Protein AF-A0A6V8NVE1-F1 (afdb_monomer_lite)

Radius of gyration: 23.25 Å; chains: 1; bounding box: 68×42×74 Å

Foldseek 3Di:
DDPVVVVLVVLVVVLVVVVCPAQLNVQLVCCCVPVVDDSVRSNVVSVVVSVVQCPDPPDAGPQKDWDWFQAALPLLDPPSVPDTDIFIARQDDSVLSVCCSPPNDLRSLLVSLVRRLVRQVVVRGAHALVRSCVSSVHDSVRSVVSQVVCVVVLAHGSHRNDPDPRPDHPVPPPPPPDDDDDDDDDDPDDDPDDDDDDDDDD

InterPro domains:
  IPR012872 Protein of unknown function DUF1670 [PF07900] (86-161)

Secondary structure (DSSP, 8-state):
--HHHHHHHHHHHHHHHHHHTSHHHHHHHHHHHHH---HHHHHHHHHHHHHHHHHSTT---TT-EEEEEEESTTTTSTTGGG-EEEEEE-S--HHHHHHHHHH-HHHHHHHHHHHHHHHHHHTTEE--HHHHHHHHT--HHHHHHHHHHHHTTT----BTTB----SS-TT---------PPPP-PPPPP----PPPP----

pLDDT: mean 75.28, std 22.07, range [28.23, 96.12]

Organism: NCBI:txid2754717

Sequence (202 aa):
MTREKEHRQRLKYQVASARKKTLENQLAVQLTTELGMSETEAKLPGHRMSQWVLSRPGVRGPNQVLMEAAAGRASFIRNWRRVTKKVRLTPFDTEDLDLELSFGLATMQRGRLLRMIEETYQQDALLSSKQLSLICNITPPSLRSRLQKLREQGISRPGPGTFEEGPSPWWYAPLHLGHGPLPGGQFPPGDQTHRCPVLGAP

Structure (mmCIF, N/CA/C/O backbone):
data_AF-A0A6V8NVE1-F1
#
_entry.id   AF-A0A6V8NVE1-F1
#
loop_
_atom_site.group_PDB
_atom_site.id
_atom_site.type_symbol
_atom_site.label_atom_id
_atom_site.label_alt_id
_atom_site.label_comp_id
_atom_site.label_asym_id
_atom_site.label_entity_id
_atom_site.label_seq_id
_atom_site.pdbx_PDB_ins_code
_atom_site.Cartn_x
_atom_site.Cartn_y
_atom_site.Cartn_z
_atom_site.occupancy
_atom_site.B_iso_or_equiv
_atom_site.auth_seq_id
_atom_site.auth_comp_id
_atom_site.auth_asym_id
_atom_site.auth_atom_id
_atom_site.pdbx_PDB_model_num
ATOM 1 N N . MET A 1 1 ? 7.614 -11.132 30.640 1.00 60.03 1 MET A N 1
ATOM 2 C CA . MET A 1 1 ? 6.897 -11.570 29.421 1.00 60.03 1 MET A CA 1
ATOM 3 C C . MET A 1 1 ? 7.929 -12.001 28.386 1.00 60.03 1 MET A C 1
ATOM 5 O O . MET A 1 1 ? 9.077 -11.598 28.495 1.00 60.03 1 MET A O 1
ATOM 9 N N . THR A 1 2 ? 7.581 -12.856 27.423 1.00 77.00 2 THR A N 1
ATOM 10 C CA . THR A 1 2 ? 8.504 -13.255 26.343 1.00 77.00 2 THR A CA 1
ATOM 11 C C . THR A 1 2 ? 8.560 -12.162 25.267 1.00 77.00 2 THR A C 1
ATOM 13 O O . THR A 1 2 ? 7.511 -11.629 24.906 1.00 77.00 2 THR A O 1
ATOM 16 N N . ARG A 1 3 ? 9.746 -11.866 24.707 1.00 77.69 3 ARG A N 1
ATOM 17 C CA . ARG A 1 3 ? 9.966 -10.814 23.679 1.00 77.69 3 ARG A CA 1
ATOM 18 C C . ARG A 1 3 ? 8.990 -10.884 22.495 1.00 77.69 3 ARG A C 1
ATOM 20 O O . ARG A 1 3 ? 8.559 -9.864 21.970 1.00 77.69 3 ARG A O 1
ATOM 27 N N . GLU A 1 4 ? 8.603 -12.091 22.093 1.00 79.25 4 GLU A N 1
ATOM 28 C CA . GLU A 1 4 ? 7.642 -12.317 21.008 1.00 79.25 4 GLU A CA 1
ATOM 29 C C . GLU A 1 4 ? 6.225 -11.823 21.355 1.00 79.25 4 GLU A C 1
ATOM 31 O O . GLU A 1 4 ? 5.539 -11.238 20.514 1.00 79.25 4 GLU A O 1
ATOM 36 N N . LYS A 1 5 ? 5.794 -11.999 22.612 1.00 81.25 5 LYS A N 1
ATOM 37 C CA . LYS A 1 5 ? 4.487 -11.523 23.091 1.00 81.25 5 LYS A CA 1
ATOM 38 C C . LYS A 1 5 ? 4.448 -9.996 23.138 1.00 81.25 5 LYS A C 1
ATOM 40 O O . LYS A 1 5 ? 3.470 -9.405 22.686 1.00 81.25 5 LYS A O 1
ATOM 45 N N . GLU A 1 6 ? 5.528 -9.370 23.606 1.00 85.62 6 GLU A N 1
ATOM 46 C CA . GLU A 1 6 ? 5.682 -7.908 23.632 1.00 85.62 6 GLU A CA 1
ATOM 47 C C . GLU A 1 6 ? 5.660 -7.315 22.217 1.00 85.62 6 GLU A C 1
ATOM 49 O O . GLU A 1 6 ? 4.956 -6.336 21.961 1.00 85.62 6 GLU A O 1
ATOM 54 N N . HIS A 1 7 ? 6.361 -7.946 21.268 1.00 82.94 7 HIS A N 1
ATOM 55 C CA . HIS A 1 7 ? 6.352 -7.529 19.867 1.00 82.94 7 HIS A CA 1
ATOM 56 C C . HIS A 1 7 ? 4.949 -7.612 19.247 1.00 82.94 7 HIS A C 1
ATOM 58 O O . HIS A 1 7 ? 4.479 -6.631 18.668 1.00 82.94 7 HIS A O 1
ATOM 64 N N . ARG A 1 8 ? 4.233 -8.731 19.430 1.00 83.06 8 ARG A N 1
ATOM 65 C CA . ARG A 1 8 ? 2.850 -8.873 18.935 1.00 83.06 8 ARG A CA 1
ATOM 66 C C . ARG A 1 8 ? 1.898 -7.862 19.566 1.00 83.06 8 ARG A C 1
ATOM 68 O O . ARG A 1 8 ? 1.043 -7.316 18.873 1.00 83.06 8 ARG A O 1
ATOM 75 N N . GLN A 1 9 ? 2.027 -7.600 20.865 1.00 87.81 9 GLN A N 1
ATOM 76 C CA . GLN A 1 9 ? 1.188 -6.619 21.553 1.00 87.81 9 GLN A CA 1
ATOM 77 C C . GLN A 1 9 ? 1.445 -5.200 21.036 1.00 87.81 9 GLN A C 1
ATOM 79 O O . GLN A 1 9 ? 0.495 -4.464 20.759 1.00 87.81 9 GLN A O 1
ATOM 84 N N . ARG A 1 10 ? 2.715 -4.841 20.827 1.00 87.62 10 ARG A N 1
ATOM 85 C CA . ARG A 1 10 ? 3.097 -3.571 20.203 1.00 87.62 10 ARG A CA 1
ATOM 86 C C . ARG A 1 10 ? 2.528 -3.445 18.791 1.00 87.62 10 ARG A C 1
ATOM 88 O O . ARG A 1 10 ? 1.977 -2.396 18.468 1.00 87.62 10 ARG A O 1
ATOM 95 N N . LEU A 1 11 ? 2.625 -4.496 17.977 1.00 84.94 11 LEU A N 1
ATOM 96 C CA . LEU A 1 11 ? 2.108 -4.486 16.609 1.00 84.94 11 LEU A CA 1
ATOM 97 C C . LEU A 1 11 ? 0.584 -4.301 16.587 1.00 84.94 11 LEU A C 1
ATOM 99 O O . LEU A 1 11 ? 0.088 -3.441 15.868 1.00 84.94 11 LEU A O 1
ATOM 103 N N . LYS A 1 12 ? -0.162 -5.004 17.452 1.00 87.75 12 LYS A N 1
ATOM 104 C CA . LYS A 1 12 ? -1.618 -4.807 17.607 1.00 87.75 12 LYS A CA 1
ATOM 105 C C . LYS A 1 12 ? -1.976 -3.363 17.956 1.00 87.75 12 LYS A C 1
ATOM 107 O O . LYS A 1 12 ? -2.906 -2.798 17.383 1.00 87.75 12 LYS A O 1
ATOM 112 N N . TYR A 1 13 ? -1.230 -2.758 18.877 1.00 88.31 13 TYR A N 1
ATOM 113 C CA . TYR A 1 13 ? -1.431 -1.356 19.236 1.00 88.31 13 TYR A CA 1
ATOM 114 C C . TYR A 1 13 ? -1.150 -0.417 18.052 1.00 88.31 13 TYR A C 1
ATOM 116 O O . TYR A 1 13 ? -1.921 0.508 17.793 1.00 88.31 13 TYR A O 1
ATOM 124 N N . GLN A 1 14 ? -0.077 -0.674 17.300 1.00 85.12 14 GLN A N 1
ATOM 125 C CA . GLN A 1 14 ? 0.271 0.099 16.106 1.00 85.12 14 GLN A CA 1
ATOM 126 C C . GLN A 1 14 ? -0.806 -0.007 15.022 1.00 85.12 14 GLN A C 1
ATOM 128 O O . GLN A 1 14 ? -1.206 1.026 14.489 1.00 85.12 14 GLN A O 1
ATOM 133 N N . VAL A 1 15 ? -1.332 -1.209 14.760 1.00 85.50 15 VAL A N 1
ATOM 134 C CA . VAL A 1 15 ? -2.451 -1.441 13.829 1.00 85.50 15 VAL A CA 1
ATOM 135 C C . VAL A 1 15 ? -3.669 -0.616 14.243 1.00 85.50 15 VAL A C 1
ATOM 137 O O . VAL A 1 15 ? -4.198 0.159 13.446 1.00 85.50 15 VAL A O 1
ATOM 140 N N . ALA A 1 16 ? -4.085 -0.719 15.509 1.00 86.31 16 ALA A N 1
ATOM 141 C CA . ALA A 1 16 ? -5.244 0.012 16.018 1.00 86.31 16 ALA A CA 1
ATOM 142 C C . ALA A 1 16 ? -5.061 1.537 15.914 1.00 86.31 16 ALA A C 1
ATOM 144 O O . ALA A 1 16 ? -5.988 2.255 15.543 1.00 86.31 16 ALA A O 1
ATOM 145 N N . SER A 1 17 ? -3.859 2.037 16.206 1.00 86.88 17 SER A N 1
ATOM 146 C CA . SER A 1 17 ? -3.531 3.462 16.096 1.00 86.88 17 SER A CA 1
ATOM 147 C C . SER A 1 17 ? -3.509 3.947 14.642 1.00 86.88 17 SER A C 1
ATOM 149 O O . SER A 1 17 ? -4.031 5.022 14.346 1.00 86.88 17 SER A O 1
ATOM 151 N N . ALA A 1 18 ? -2.955 3.151 13.723 1.00 85.69 18 ALA A N 1
ATOM 152 C CA . ALA A 1 18 ? -2.913 3.476 12.299 1.00 85.69 18 ALA A CA 1
ATOM 153 C C . ALA A 1 18 ? -4.323 3.535 11.695 1.00 85.69 18 ALA A C 1
ATOM 155 O O . ALA A 1 18 ? -4.654 4.502 11.011 1.00 85.69 18 ALA A O 1
ATOM 156 N N . ARG A 1 19 ? -5.185 2.564 12.024 1.00 84.44 19 ARG A N 1
ATOM 157 C CA . ARG A 1 19 ? -6.580 2.519 11.552 1.00 84.44 19 ARG A CA 1
ATOM 158 C C . ARG A 1 19 ? -7.378 3.759 11.947 1.00 84.44 19 ARG A C 1
ATOM 160 O O . ARG A 1 19 ? -8.118 4.292 11.124 1.00 84.44 19 ARG A O 1
ATOM 167 N N . LYS A 1 20 ? -7.156 4.284 13.158 1.00 86.19 20 LYS A N 1
ATOM 168 C CA . LYS A 1 20 ? -7.808 5.520 13.625 1.00 86.19 20 LYS A CA 1
ATOM 169 C C . LYS A 1 20 ? -7.488 6.748 12.767 1.00 86.19 20 LYS A C 1
ATOM 171 O O . LYS A 1 20 ? -8.269 7.695 12.757 1.00 86.19 20 LYS A O 1
ATOM 176 N N . LYS A 1 21 ? -6.349 6.740 12.070 1.00 86.38 21 LYS A N 1
ATOM 177 C CA . LYS A 1 21 ? -5.845 7.859 11.259 1.00 86.38 21 LYS A CA 1
ATOM 178 C C . LYS A 1 21 ? -6.143 7.710 9.766 1.00 86.38 21 LYS A C 1
ATOM 180 O O . LYS A 1 21 ? -5.660 8.513 8.974 1.00 86.38 21 LYS A O 1
ATOM 185 N N . THR A 1 22 ? -6.890 6.683 9.372 1.00 88.06 22 THR A N 1
ATOM 186 C CA . THR A 1 22 ? -7.316 6.514 7.980 1.00 88.06 22 THR A CA 1
ATOM 187 C C . THR A 1 22 ? -8.332 7.586 7.597 1.00 88.06 22 THR A C 1
ATOM 189 O O . THR A 1 22 ? -9.093 8.055 8.443 1.00 88.06 22 THR A O 1
ATOM 192 N N . LEU A 1 23 ? -8.361 7.952 6.311 1.00 88.69 23 LEU A N 1
ATOM 193 C CA . LEU A 1 23 ? -9.359 8.883 5.778 1.00 88.69 23 LEU A CA 1
ATOM 194 C C . LEU A 1 23 ? -10.784 8.373 6.037 1.00 88.69 23 LEU A C 1
ATOM 196 O O . LEU A 1 23 ? -11.644 9.144 6.440 1.00 88.69 23 LEU A O 1
ATOM 200 N N . GLU A 1 24 ? -11.010 7.070 5.862 1.00 91.38 24 GLU A N 1
ATOM 201 C CA . GLU A 1 24 ? -12.279 6.412 6.185 1.00 91.38 24 GLU A CA 1
ATOM 202 C C . GLU A 1 24 ? -12.706 6.679 7.632 1.00 91.38 24 GLU A C 1
ATOM 204 O O . GLU A 1 24 ? -13.813 7.157 7.869 1.00 91.38 24 GLU A O 1
ATOM 209 N N . ASN A 1 25 ? -11.820 6.424 8.599 1.00 91.31 25 ASN A N 1
ATOM 210 C CA . ASN A 1 25 ? -12.155 6.607 10.006 1.00 91.31 25 ASN A CA 1
ATOM 211 C C . ASN A 1 25 ? -12.312 8.090 10.376 1.00 91.31 25 ASN A C 1
ATOM 213 O O . ASN A 1 25 ? -13.148 8.423 11.207 1.00 91.31 25 ASN A O 1
ATOM 217 N N . GLN A 1 26 ? -11.546 8.988 9.751 1.00 91.88 26 GLN A N 1
ATOM 218 C CA . GLN A 1 26 ? -11.725 10.433 9.925 1.00 91.88 26 GLN A CA 1
ATOM 219 C C . GLN A 1 26 ? -13.100 10.894 9.429 1.00 91.88 26 GLN A C 1
ATOM 221 O O . GLN A 1 26 ? -13.784 11.619 10.146 1.00 91.88 26 GLN A O 1
ATOM 226 N N . LEU A 1 27 ? -13.532 10.421 8.256 1.00 93.31 27 LEU A N 1
ATOM 227 C CA . LEU A 1 27 ? -14.856 10.719 7.711 1.00 93.31 27 LEU A CA 1
ATOM 228 C C . LEU A 1 27 ? -15.967 10.122 8.583 1.00 93.31 27 LEU A C 1
ATOM 230 O O . LEU A 1 27 ? -16.932 10.811 8.887 1.00 93.31 27 LEU A O 1
ATOM 234 N N . ALA A 1 28 ? -15.823 8.880 9.053 1.00 94.38 28 ALA A N 1
ATOM 235 C CA . ALA A 1 28 ? -16.794 8.266 9.962 1.00 94.38 28 ALA A CA 1
ATOM 236 C C . ALA A 1 28 ? -16.924 9.042 11.287 1.00 94.38 28 ALA A C 1
ATOM 238 O O . ALA A 1 28 ? -18.033 9.259 11.780 1.00 94.38 28 ALA A O 1
ATOM 239 N N . VAL A 1 29 ? -15.805 9.513 11.848 1.00 94.25 29 VAL A N 1
ATOM 240 C CA . VAL A 1 29 ? -15.820 10.372 13.040 1.00 94.25 29 VAL A CA 1
ATOM 241 C C . VAL A 1 29 ? -16.536 11.687 12.743 1.00 94.25 29 VAL A C 1
ATOM 243 O O . VAL A 1 29 ? -17.410 12.060 13.517 1.00 94.25 29 VAL A O 1
ATOM 246 N N . GLN A 1 30 ? -16.245 12.342 11.614 1.00 95.06 30 GLN A N 1
ATOM 247 C CA . GLN A 1 30 ? -16.918 13.586 11.219 1.00 95.06 30 GLN A CA 1
ATOM 248 C C . GLN A 1 30 ? -18.431 13.408 11.062 1.00 95.06 30 GLN A C 1
ATOM 250 O O . GLN A 1 30 ? -19.201 14.196 11.599 1.00 95.06 30 GLN A O 1
ATOM 255 N N . LEU A 1 31 ? -18.872 12.335 10.403 1.00 96.00 31 LEU A N 1
ATOM 256 C CA . LEU A 1 31 ? -20.293 12.003 10.261 1.00 96.00 31 LEU A CA 1
ATOM 257 C C . LEU A 1 31 ? -20.977 11.782 11.620 1.00 96.00 31 LEU A C 1
ATOM 259 O O . LEU A 1 31 ? -22.125 12.175 11.815 1.00 96.00 31 LEU A O 1
ATOM 263 N N . THR A 1 32 ? -20.264 11.190 12.577 1.00 95.81 32 THR A N 1
ATOM 264 C CA . THR A 1 32 ? -20.766 10.993 13.943 1.00 95.81 32 THR A CA 1
ATOM 265 C C . THR A 1 32 ? -20.876 12.331 14.680 1.00 95.81 32 THR A C 1
ATOM 267 O O . THR A 1 32 ? -21.898 12.614 15.300 1.00 95.81 32 THR A O 1
ATOM 270 N N . THR A 1 33 ? -19.843 13.176 14.605 1.00 96.12 33 THR A N 1
ATOM 271 C CA . THR A 1 33 ? -19.777 14.438 15.357 1.00 96.12 33 THR A CA 1
ATOM 272 C C . THR A 1 33 ? -20.643 15.547 14.771 1.00 96.12 33 THR A C 1
ATOM 274 O O . THR A 1 33 ? -21.185 16.344 15.527 1.00 96.12 33 THR A O 1
ATOM 277 N N . GLU A 1 34 ? -20.760 15.622 13.444 1.00 95.75 34 GLU A N 1
ATOM 278 C CA . GLU A 1 34 ? -21.445 16.722 12.751 1.00 95.75 34 GLU A CA 1
ATOM 279 C C . GLU A 1 34 ? -22.893 16.379 12.391 1.00 95.75 34 GLU A C 1
ATOM 281 O O . GLU A 1 34 ? -23.748 17.261 12.412 1.00 95.75 34 GLU A O 1
ATOM 286 N N . LEU A 1 35 ? -23.187 15.110 12.082 1.00 93.75 35 LEU A N 1
ATOM 287 C CA . LEU A 1 35 ? -24.524 14.668 11.657 1.00 93.75 35 LEU A CA 1
ATOM 288 C C . LEU A 1 35 ? -25.234 13.785 12.692 1.00 93.75 35 LEU A C 1
ATOM 290 O O . LEU A 1 35 ? -26.361 13.362 12.449 1.00 93.75 35 LEU A O 1
ATOM 294 N N . GLY A 1 36 ? -24.598 13.492 13.832 1.00 94.06 36 GLY A N 1
ATOM 295 C CA . GLY A 1 36 ? -25.195 12.695 14.908 1.00 94.06 36 GLY A CA 1
ATOM 296 C C . GLY A 1 36 ? -25.447 11.227 14.547 1.00 94.06 36 GLY A C 1
ATOM 297 O O . GLY A 1 36 ? -26.264 10.576 15.195 1.00 94.06 36 GLY A O 1
ATOM 298 N N . MET A 1 37 ? -24.783 10.705 13.509 1.00 95.75 37 MET A N 1
ATOM 299 C CA . MET A 1 37 ? -24.921 9.304 13.096 1.00 95.75 37 MET A CA 1
ATOM 300 C C . MET A 1 37 ? -24.397 8.353 14.176 1.00 95.75 37 MET A C 1
ATOM 302 O O . MET A 1 37 ? -23.432 8.669 14.874 1.00 95.75 37 MET A O 1
ATOM 306 N N . SER A 1 38 ? -24.973 7.153 14.277 1.00 95.81 38 SER A N 1
ATOM 307 C CA . SER A 1 38 ? -24.371 6.099 15.102 1.00 95.81 38 SER A CA 1
ATOM 308 C C . SER A 1 38 ? -23.040 5.619 14.506 1.00 95.81 38 SER A C 1
ATOM 310 O O . SER A 1 38 ? -22.807 5.708 13.300 1.00 95.81 38 SER A O 1
ATOM 312 N N . GLU A 1 39 ? -22.168 5.031 15.332 1.00 90.88 39 GLU A N 1
ATOM 313 C CA . GLU A 1 39 ? -20.870 4.513 14.870 1.00 90.88 39 GLU A CA 1
ATOM 314 C C . GLU A 1 39 ? -21.029 3.468 13.748 1.00 90.88 39 GLU A C 1
ATOM 316 O O . GLU A 1 39 ? -20.226 3.396 12.818 1.00 90.88 39 GLU A O 1
ATOM 321 N N . THR A 1 40 ? -22.077 2.645 13.820 1.00 92.88 40 THR A N 1
ATOM 322 C CA . THR A 1 40 ? -22.390 1.638 12.801 1.00 92.88 40 THR A CA 1
ATOM 323 C C . THR A 1 40 ? -22.861 2.264 11.498 1.00 92.88 40 THR A C 1
ATOM 325 O O . THR A 1 40 ? -22.443 1.820 10.429 1.00 92.88 40 THR A O 1
ATOM 328 N N . GLU A 1 41 ? -23.687 3.306 11.578 1.00 93.75 41 GLU A N 1
ATOM 329 C CA . GLU A 1 41 ? -24.178 4.016 10.398 1.00 93.75 41 GLU A CA 1
ATOM 330 C C . GLU A 1 41 ? -23.071 4.819 9.734 1.00 93.75 41 GLU A C 1
ATOM 332 O O . GLU A 1 41 ? -22.991 4.802 8.515 1.00 93.75 41 GLU A O 1
ATOM 337 N N . ALA A 1 42 ? -22.184 5.462 10.497 1.00 95.06 42 ALA A N 1
ATOM 338 C CA . ALA A 1 42 ? -21.128 6.318 9.963 1.00 95.06 42 ALA A CA 1
ATOM 339 C C . ALA A 1 42 ? -20.026 5.552 9.204 1.00 95.06 42 ALA A C 1
ATOM 341 O O . ALA A 1 42 ? -19.376 6.114 8.318 1.00 95.06 42 ALA A O 1
ATOM 342 N N . LYS A 1 43 ? -19.826 4.260 9.506 1.00 92.62 43 LYS A N 1
ATOM 343 C CA . LYS A 1 43 ? -18.794 3.419 8.869 1.00 92.62 43 LYS A CA 1
ATOM 344 C C . LYS A 1 43 ? -18.994 3.280 7.363 1.00 92.62 43 LYS A C 1
ATOM 346 O O . LYS A 1 43 ? -18.065 3.513 6.593 1.00 92.62 43 LYS A O 1
ATOM 351 N N . LEU A 1 44 ? -20.201 2.921 6.923 1.00 94.19 44 LEU A N 1
ATOM 352 C CA . LEU A 1 44 ? -20.456 2.637 5.507 1.00 94.19 44 LEU A CA 1
ATOM 353 C C . LEU A 1 44 ? -20.350 3.891 4.609 1.00 94.19 44 LEU A C 1
ATOM 355 O O . LEU A 1 44 ? -19.669 3.821 3.580 1.00 94.19 44 LEU A O 1
ATOM 359 N N . PRO A 1 45 ? -20.967 5.040 4.949 1.00 94.88 45 PRO A N 1
ATOM 360 C CA . PRO A 1 45 ? -20.779 6.285 4.221 1.00 94.88 45 PRO A CA 1
ATOM 361 C C . PRO A 1 45 ? -19.332 6.767 4.305 1.00 94.88 45 PRO A C 1
ATOM 363 O O . PRO A 1 45 ? -18.789 7.134 3.269 1.00 94.88 45 PRO A O 1
ATOM 366 N N . GLY A 1 46 ? -18.672 6.679 5.469 1.00 94.12 46 GLY A N 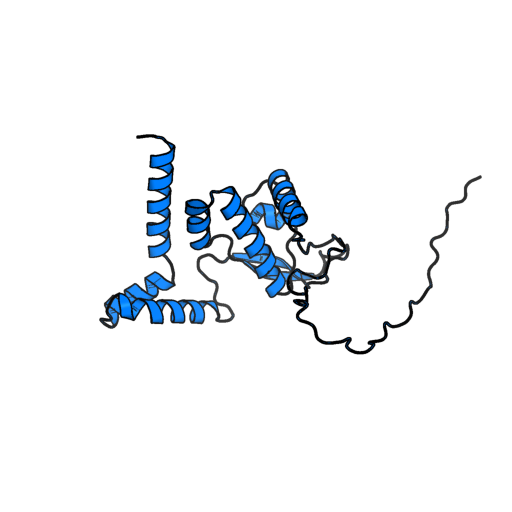1
ATOM 367 C CA . GLY A 1 46 ? -17.252 7.019 5.612 1.00 94.12 46 GLY A CA 1
ATOM 368 C C . GLY A 1 46 ? -16.364 6.235 4.640 1.00 94.12 46 GLY A C 1
ATOM 369 O O . GLY A 1 46 ? -15.558 6.827 3.915 1.00 94.12 46 GLY A O 1
ATOM 370 N N . HIS A 1 47 ? -16.586 4.923 4.526 1.00 91.44 47 HIS A N 1
ATOM 371 C CA . HIS A 1 47 ? -15.895 4.071 3.560 1.00 91.44 47 HIS A CA 1
ATOM 372 C C . HIS A 1 47 ? -16.167 4.509 2.114 1.00 91.44 47 HIS A C 1
ATOM 374 O O . HIS A 1 47 ? -15.231 4.803 1.366 1.00 91.44 47 HIS A O 1
ATOM 380 N N . ARG A 1 48 ? -17.440 4.636 1.716 1.00 93.62 48 ARG A N 1
ATOM 381 C CA . ARG A 1 48 ? -17.813 5.026 0.341 1.00 93.62 48 ARG A CA 1
ATOM 382 C C . ARG A 1 48 ? -17.296 6.410 -0.041 1.00 93.62 48 ARG A C 1
ATOM 384 O O . ARG A 1 48 ? -16.795 6.585 -1.149 1.00 93.62 48 ARG A O 1
ATOM 391 N N . MET A 1 49 ? -17.399 7.379 0.863 1.00 93.88 49 MET A N 1
ATOM 392 C CA . MET A 1 49 ? -16.900 8.737 0.658 1.00 93.88 49 MET A CA 1
ATOM 393 C C . MET A 1 49 ? -15.382 8.733 0.507 1.00 93.88 49 MET A C 1
ATOM 395 O O . MET A 1 49 ? -14.873 9.373 -0.409 1.00 93.88 49 MET A O 1
ATOM 399 N N . SER A 1 50 ? -14.659 7.970 1.333 1.00 91.38 50 SER A N 1
ATOM 400 C CA . SER A 1 50 ? -13.200 7.866 1.219 1.00 91.38 50 SER A CA 1
ATOM 401 C C . SER A 1 50 ? -12.778 7.323 -0.152 1.00 91.38 50 SER A C 1
ATOM 403 O O . SER A 1 50 ? -11.961 7.944 -0.833 1.00 91.38 50 SER A O 1
ATOM 405 N N . GLN A 1 51 ? -13.411 6.241 -0.617 1.00 88.31 51 GLN A N 1
ATOM 406 C CA . GLN A 1 51 ? -13.162 5.652 -1.935 1.00 88.31 51 GLN A CA 1
ATOM 407 C C . GLN A 1 51 ? -13.499 6.639 -3.056 1.00 88.31 51 GLN A C 1
ATOM 409 O O . GLN A 1 51 ? -12.711 6.851 -3.979 1.00 88.31 51 GLN A O 1
ATOM 414 N N . TRP A 1 52 ? -14.646 7.310 -2.946 1.00 89.88 52 TRP A N 1
ATOM 415 C CA . TRP A 1 52 ? -15.079 8.309 -3.914 1.00 89.88 52 TRP A CA 1
ATOM 416 C C . TRP A 1 52 ? -14.106 9.491 -4.001 1.00 89.88 52 TRP A C 1
ATOM 418 O O . TRP A 1 52 ? -13.754 9.881 -5.114 1.00 89.88 52 TRP A O 1
ATOM 428 N N . VAL A 1 53 ? -13.626 10.023 -2.871 1.00 89.75 53 VAL A N 1
ATOM 429 C CA . VAL A 1 53 ? -12.641 11.121 -2.824 1.00 89.75 53 VAL A CA 1
ATOM 430 C C . VAL A 1 53 ? -11.324 10.682 -3.462 1.00 89.75 53 VAL A C 1
ATOM 432 O O . VAL A 1 53 ? -10.799 11.381 -4.326 1.00 89.75 53 VAL A O 1
ATOM 435 N N . LEU A 1 54 ? -10.812 9.506 -3.091 1.00 85.12 54 LEU A N 1
ATOM 436 C CA . LEU A 1 54 ? -9.540 8.984 -3.601 1.00 85.12 54 LEU A CA 1
ATOM 437 C C . LEU A 1 54 ? -9.600 8.595 -5.087 1.00 85.12 54 LEU A C 1
ATOM 439 O O . LEU A 1 54 ? -8.579 8.626 -5.777 1.00 85.12 54 LEU A O 1
ATOM 443 N N . SER A 1 55 ? -10.793 8.287 -5.604 1.00 82.12 55 SER A N 1
ATOM 444 C CA . SER A 1 55 ? -11.008 8.021 -7.030 1.00 82.12 55 SER A CA 1
ATOM 445 C C . SER A 1 55 ? -10.934 9.278 -7.904 1.00 82.12 55 SER A C 1
ATOM 447 O O . SER A 1 55 ? -10.767 9.168 -9.122 1.00 82.12 55 SER A O 1
ATOM 449 N N . ARG A 1 56 ? -11.041 10.481 -7.316 1.00 85.38 56 ARG A N 1
ATOM 450 C CA . ARG A 1 56 ? -11.057 11.731 -8.082 1.00 85.38 56 ARG A CA 1
ATOM 451 C C . ARG A 1 56 ? -9.708 11.962 -8.777 1.00 85.38 56 ARG A C 1
ATOM 453 O O . ARG A 1 56 ? -8.650 11.787 -8.163 1.00 85.38 56 ARG A O 1
ATOM 460 N N . PRO A 1 57 ? -9.711 12.392 -10.050 1.00 78.38 57 PRO A N 1
ATOM 461 C CA . PRO A 1 57 ? -8.482 12.775 -10.729 1.00 78.38 57 PRO A CA 1
ATOM 462 C C . PRO A 1 57 ? -7.840 13.966 -10.004 1.00 78.38 57 PRO A C 1
ATOM 464 O O . PRO A 1 57 ? -8.523 14.898 -9.592 1.00 78.38 57 PRO A O 1
ATOM 467 N N . GLY A 1 58 ? -6.522 13.918 -9.816 1.00 79.81 58 GLY A N 1
ATOM 468 C CA . GLY A 1 58 ? -5.764 14.963 -9.116 1.00 79.81 58 GLY A CA 1
ATOM 469 C C . GLY A 1 58 ? -5.774 14.862 -7.587 1.00 79.81 58 GLY A C 1
ATOM 470 O O . GLY A 1 58 ? -4.905 15.453 -6.949 1.00 79.81 58 GLY A O 1
ATOM 471 N N . VAL A 1 59 ? -6.667 14.067 -6.990 1.00 82.62 59 VAL A N 1
ATOM 472 C CA . VAL A 1 59 ? -6.631 13.796 -5.550 1.00 82.62 59 VAL A CA 1
ATOM 473 C C . VAL A 1 59 ? -5.612 12.693 -5.269 1.00 82.62 59 VAL A C 1
ATOM 475 O O . VAL A 1 59 ? -5.610 11.626 -5.891 1.00 82.62 59 VAL A O 1
ATOM 478 N N . ARG A 1 60 ? -4.703 12.983 -4.337 1.00 82.88 60 ARG A N 1
ATOM 479 C CA . ARG A 1 60 ? -3.687 12.052 -3.843 1.00 82.88 60 ARG A CA 1
ATOM 480 C C . ARG A 1 60 ? -4.062 11.636 -2.429 1.00 82.88 60 ARG A C 1
ATOM 482 O O . ARG A 1 60 ? -4.244 12.496 -1.570 1.00 82.88 60 ARG A O 1
ATOM 489 N N . GLY A 1 61 ? -4.136 10.332 -2.190 1.00 81.69 61 GLY A N 1
ATOM 490 C CA . GLY A 1 61 ? -4.343 9.807 -0.847 1.00 81.69 61 GLY A CA 1
ATOM 491 C C . GLY A 1 61 ? -3.183 10.141 0.096 1.00 81.69 61 GLY A C 1
ATOM 492 O O . GLY A 1 61 ? -2.053 10.339 -0.357 1.00 81.69 61 GLY A O 1
ATOM 493 N N . PRO A 1 62 ? -3.425 10.168 1.416 1.00 80.69 62 PRO A N 1
ATOM 494 C CA . PRO A 1 62 ? -2.396 10.510 2.401 1.00 80.69 62 PRO A CA 1
ATOM 495 C C . PRO A 1 62 ? -1.196 9.552 2.352 1.00 80.69 62 PRO A C 1
ATOM 497 O O . PRO A 1 62 ? -0.059 9.972 2.549 1.00 80.69 62 PRO A O 1
ATOM 500 N N . ASN A 1 63 ? -1.442 8.286 2.006 1.00 87.06 63 ASN A N 1
ATOM 501 C CA . ASN A 1 63 ? -0.418 7.248 1.903 1.00 87.06 63 ASN A CA 1
ATOM 502 C C . ASN A 1 63 ? 0.122 7.067 0.477 1.00 87.06 63 ASN A C 1
ATOM 504 O O . ASN A 1 63 ? 0.833 6.099 0.206 1.00 87.06 63 ASN A O 1
ATOM 508 N N . GLN A 1 64 ? -0.223 7.971 -0.445 1.00 88.81 64 GLN A N 1
ATOM 509 C CA . GLN A 1 64 ? 0.193 7.879 -1.837 1.00 88.81 64 GLN A CA 1
ATOM 510 C C . GLN A 1 64 ? 1.363 8.808 -2.156 1.00 88.81 64 GLN A C 1
ATOM 512 O O . GLN A 1 64 ? 1.436 9.960 -1.715 1.00 88.81 64 GLN A O 1
ATOM 517 N N . VAL A 1 65 ? 2.264 8.332 -3.006 1.00 90.94 65 VAL A N 1
ATOM 518 C CA . VAL A 1 65 ? 3.373 9.108 -3.563 1.00 90.94 65 VAL A CA 1
ATOM 519 C C . VAL A 1 65 ? 3.270 9.170 -5.079 1.00 90.94 65 VAL A C 1
ATOM 521 O O . VAL A 1 65 ? 2.696 8.288 -5.715 1.00 90.94 65 VAL A O 1
ATOM 524 N N . LEU A 1 66 ? 3.847 10.221 -5.658 1.00 90.94 66 LEU A N 1
AT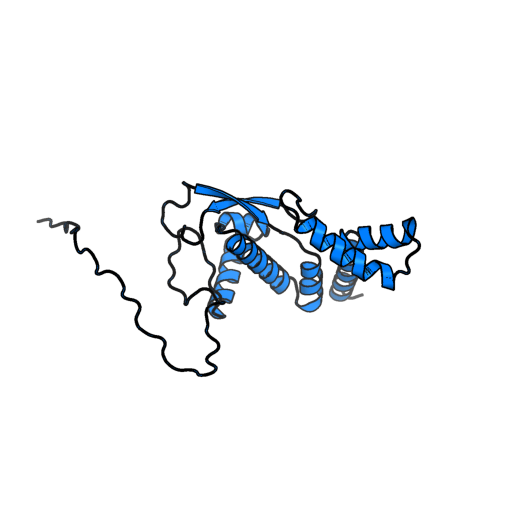OM 525 C CA . LEU A 1 66 ? 4.040 10.328 -7.098 1.00 90.94 66 LEU A CA 1
ATOM 526 C C . LEU A 1 66 ? 5.481 9.955 -7.427 1.00 90.94 66 LEU A C 1
ATOM 528 O O . LEU A 1 66 ? 6.410 10.516 -6.847 1.00 90.94 66 LEU A O 1
ATOM 532 N N . MET A 1 67 ? 5.664 9.024 -8.355 1.00 90.00 67 MET A N 1
ATOM 533 C CA . MET A 1 67 ? 6.983 8.608 -8.831 1.00 90.00 67 MET A CA 1
ATOM 534 C C . MET A 1 67 ? 7.009 8.624 -10.356 1.00 90.00 67 MET A C 1
ATOM 536 O O . MET A 1 67 ? 6.012 8.327 -11.004 1.00 90.00 67 MET A O 1
ATOM 540 N N . GLU A 1 68 ? 8.148 8.972 -10.944 1.00 90.31 68 GLU A N 1
ATOM 541 C CA . GLU A 1 68 ? 8.347 8.833 -12.386 1.00 90.31 68 GLU A CA 1
ATOM 542 C C . GLU A 1 68 ? 8.681 7.381 -12.723 1.00 90.31 68 GLU A C 1
ATOM 544 O O . GLU A 1 68 ? 9.627 6.820 -12.179 1.00 90.31 68 GLU A O 1
ATOM 549 N N . ALA A 1 69 ? 7.913 6.768 -13.614 1.00 88.38 69 ALA A N 1
ATOM 550 C CA . ALA A 1 69 ? 8.094 5.395 -14.076 1.00 88.38 69 ALA A CA 1
ATOM 551 C C . ALA A 1 69 ? 8.238 5.359 -15.603 1.00 88.38 69 ALA A C 1
ATOM 553 O O . ALA A 1 69 ? 7.884 6.324 -16.285 1.00 88.38 69 ALA A O 1
ATOM 554 N N . ALA A 1 70 ? 8.765 4.258 -16.146 1.00 86.25 70 ALA A N 1
ATOM 555 C CA . ALA A 1 70 ? 8.838 4.073 -17.594 1.00 86.25 70 ALA A CA 1
ATOM 556 C C . ALA A 1 70 ? 7.415 3.967 -18.157 1.00 86.25 70 ALA A C 1
ATOM 558 O O . ALA A 1 70 ? 6.624 3.166 -17.659 1.00 86.25 70 ALA A O 1
ATOM 559 N N . ALA A 1 71 ? 7.073 4.794 -19.143 1.00 85.75 71 ALA A N 1
ATOM 560 C CA . ALA A 1 71 ? 5.728 4.827 -19.704 1.00 85.75 71 ALA A CA 1
ATOM 561 C C . ALA A 1 71 ? 5.474 3.639 -20.643 1.00 85.75 71 ALA A C 1
ATOM 563 O O . ALA A 1 71 ? 6.337 3.279 -21.443 1.00 85.75 71 ALA A O 1
ATOM 564 N N . GLY A 1 72 ? 4.265 3.085 -20.587 1.00 81.00 72 GLY A N 1
ATOM 565 C CA . GLY A 1 72 ? 3.796 2.008 -21.448 1.00 81.00 72 GLY A CA 1
ATOM 566 C C . GLY A 1 72 ? 4.127 0.621 -20.908 1.00 81.00 72 GLY A C 1
ATOM 567 O O . GLY A 1 72 ? 5.267 0.332 -20.533 1.00 81.00 72 GLY A O 1
ATOM 568 N N . ARG A 1 73 ? 3.147 -0.285 -20.947 1.00 75.44 73 ARG A N 1
ATOM 569 C CA . ARG A 1 73 ? 3.338 -1.711 -20.626 1.00 75.44 73 ARG A CA 1
ATOM 570 C C . ARG A 1 73 ? 4.357 -2.395 -21.530 1.00 75.44 73 ARG A C 1
ATOM 572 O O . ARG A 1 73 ? 4.970 -3.347 -21.085 1.00 75.44 73 ARG A O 1
ATOM 579 N N . ALA A 1 74 ? 4.558 -1.901 -22.754 1.00 66.62 74 ALA A N 1
ATOM 580 C CA . ALA A 1 74 ? 5.494 -2.446 -23.739 1.00 66.62 74 ALA A CA 1
ATOM 581 C C . ALA A 1 74 ? 6.919 -1.858 -23.655 1.00 66.62 74 ALA A C 1
ATOM 583 O O . ALA A 1 74 ? 7.762 -2.163 -24.500 1.00 66.62 74 ALA A O 1
ATOM 584 N N . SER A 1 75 ? 7.234 -1.038 -22.643 1.00 60.88 75 SER A N 1
ATOM 585 C CA . SER A 1 75 ? 8.555 -0.396 -22.475 1.00 60.88 75 SER A CA 1
ATOM 586 C C . SER A 1 75 ? 9.688 -1.354 -22.050 1.00 60.88 75 SER A C 1
ATOM 588 O O . SER A 1 75 ? 10.702 -0.953 -21.477 1.00 60.88 75 SER A O 1
ATOM 590 N N . PHE A 1 76 ? 9.555 -2.634 -22.403 1.00 59.03 76 PHE A N 1
ATOM 591 C CA . PHE A 1 76 ? 10.548 -3.695 -22.240 1.00 59.03 76 PHE A CA 1
ATOM 592 C C . PHE A 1 76 ? 11.827 -3.461 -23.054 1.00 59.03 76 PHE A C 1
ATOM 594 O O . PHE A 1 76 ? 12.860 -4.056 -22.761 1.00 59.03 76 PHE A O 1
ATOM 601 N N . ILE A 1 77 ? 11.785 -2.597 -24.069 1.00 50.94 77 ILE A N 1
ATOM 602 C CA . ILE A 1 77 ? 12.913 -2.351 -24.970 1.00 50.94 77 ILE A CA 1
ATOM 603 C C . ILE A 1 77 ? 13.958 -1.461 -24.276 1.00 50.94 77 ILE A C 1
ATOM 605 O O . ILE A 1 77 ? 13.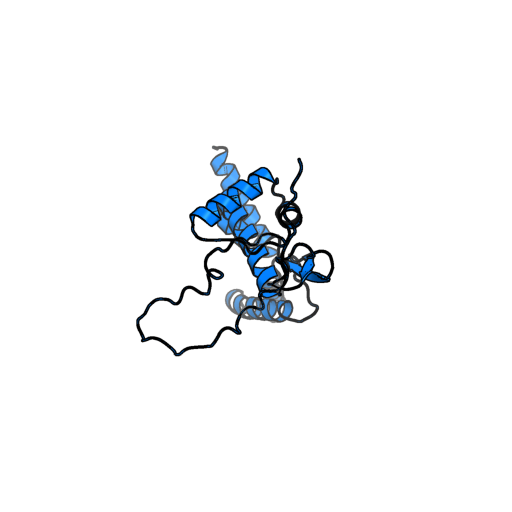632 -0.542 -23.525 1.00 50.94 77 ILE A O 1
ATOM 609 N N . ARG A 1 78 ? 15.237 -1.716 -24.579 1.00 54.06 78 ARG A N 1
ATOM 610 C CA . ARG A 1 78 ? 16.489 -1.093 -24.085 1.00 54.06 78 ARG A CA 1
ATOM 611 C C . ARG A 1 78 ? 16.497 0.454 -23.963 1.00 54.06 78 ARG A C 1
ATOM 613 O O . ARG A 1 78 ? 17.391 0.999 -23.324 1.00 54.06 78 ARG A O 1
ATOM 620 N N . ASN A 1 79 ? 15.485 1.147 -24.498 1.00 53.34 79 ASN A N 1
ATOM 621 C CA . ASN A 1 79 ? 15.297 2.603 -24.535 1.00 53.34 79 ASN A CA 1
ATOM 622 C C . ASN A 1 79 ? 14.222 3.158 -23.564 1.00 53.34 79 ASN A C 1
ATOM 624 O O . ASN A 1 79 ? 13.709 4.255 -23.785 1.00 53.34 79 ASN A O 1
ATOM 628 N N . TRP A 1 80 ? 13.904 2.461 -22.466 1.00 56.72 80 TRP A N 1
ATOM 629 C CA . TRP A 1 80 ? 12.895 2.885 -21.470 1.00 56.72 80 TRP A CA 1
ATOM 630 C C . TRP A 1 80 ? 13.103 4.289 -20.865 1.00 56.72 80 TRP A C 1
ATOM 632 O O . TRP A 1 80 ? 12.172 4.870 -20.317 1.00 56.72 80 TRP A O 1
ATOM 642 N N . ARG A 1 81 ? 14.310 4.864 -20.964 1.00 60.72 81 ARG A N 1
ATOM 643 C CA . ARG A 1 81 ? 14.632 6.200 -20.428 1.00 60.72 81 ARG A CA 1
ATOM 644 C C . ARG A 1 81 ? 14.031 7.369 -21.217 1.00 60.72 81 ARG A C 1
ATOM 646 O O . ARG A 1 81 ? 14.159 8.499 -20.765 1.00 60.72 81 ARG A O 1
ATOM 653 N N . ARG A 1 82 ? 13.439 7.136 -22.394 1.00 65.06 82 ARG A N 1
ATOM 654 C CA . ARG A 1 82 ? 12.977 8.229 -23.272 1.00 65.06 82 ARG A CA 1
ATOM 655 C C . ARG A 1 82 ? 11.594 8.772 -22.925 1.00 65.06 82 ARG A C 1
ATOM 657 O O . ARG A 1 82 ? 11.343 9.938 -23.197 1.00 65.06 82 ARG A O 1
ATOM 664 N N . VAL A 1 83 ? 10.714 7.957 -22.341 1.00 76.94 83 VAL A N 1
ATOM 665 C CA . VAL A 1 83 ? 9.346 8.375 -22.009 1.00 76.94 83 VAL A CA 1
ATOM 666 C C . VAL A 1 83 ? 9.043 7.980 -20.572 1.00 76.94 83 VAL A C 1
ATOM 668 O O . VAL A 1 83 ? 8.946 6.795 -20.247 1.00 76.94 83 VAL A O 1
ATOM 671 N N . THR A 1 84 ? 8.912 8.980 -19.706 1.00 85.19 84 THR A N 1
ATOM 672 C CA . THR A 1 84 ? 8.536 8.796 -18.306 1.00 85.19 84 THR A CA 1
ATOM 673 C C . THR A 1 84 ? 7.124 9.309 -18.060 1.00 85.19 84 THR A C 1
ATOM 675 O O . THR A 1 84 ? 6.665 10.271 -18.675 1.00 85.19 84 THR A O 1
ATOM 678 N N . LYS A 1 85 ? 6.412 8.640 -17.153 1.00 88.69 85 LYS A N 1
ATOM 679 C CA . LYS A 1 85 ? 5.065 9.009 -16.713 1.00 88.69 85 LYS A CA 1
ATOM 680 C C . LYS A 1 85 ? 5.037 9.068 -15.192 1.00 88.69 85 LYS A C 1
ATOM 682 O O . LYS A 1 85 ? 5.623 8.215 -14.527 1.00 88.69 85 LYS A O 1
ATOM 687 N N . LYS A 1 86 ? 4.346 10.063 -14.633 1.00 90.69 86 LYS A N 1
ATOM 688 C CA . LYS A 1 86 ? 4.094 10.131 -13.189 1.00 90.69 86 LYS A CA 1
ATOM 689 C C . LYS A 1 86 ? 3.012 9.119 -12.820 1.00 90.69 86 LYS A C 1
ATOM 691 O O . LYS A 1 86 ? 1.895 9.207 -13.323 1.00 90.69 86 LYS A O 1
ATOM 696 N N . VAL A 1 87 ? 3.355 8.181 -11.947 1.00 90.31 87 VAL A N 1
ATOM 697 C CA . VAL A 1 87 ? 2.447 7.167 -11.405 1.00 90.31 87 VAL A CA 1
ATOM 698 C C . VAL A 1 87 ? 2.147 7.440 -9.941 1.00 90.31 87 VAL A C 1
ATOM 700 O O . VAL A 1 87 ? 3.023 7.867 -9.184 1.00 90.31 87 VAL A O 1
ATOM 703 N N . ARG A 1 88 ? 0.901 7.181 -9.547 1.00 90.94 88 ARG A N 1
ATOM 704 C CA . ARG A 1 88 ? 0.464 7.149 -8.151 1.00 90.94 88 ARG A CA 1
ATOM 705 C C . ARG A 1 88 ? 0.786 5.785 -7.567 1.00 90.94 88 ARG A C 1
ATOM 707 O O . ARG A 1 88 ? 0.382 4.774 -8.126 1.00 90.94 88 ARG A O 1
ATOM 714 N N . LEU A 1 89 ? 1.503 5.767 -6.460 1.00 91.62 89 LEU A N 1
ATOM 715 C CA . LEU A 1 89 ? 1.859 4.547 -5.749 1.00 91.62 89 LEU A CA 1
ATOM 716 C C . LEU A 1 89 ? 1.416 4.653 -4.304 1.00 91.62 89 LEU A C 1
ATOM 718 O O . LEU A 1 89 ? 1.470 5.750 -3.752 1.00 91.62 89 LEU A O 1
ATOM 722 N N . THR A 1 90 ? 1.066 3.532 -3.687 1.00 91.81 90 THR A N 1
ATOM 723 C CA . THR A 1 90 ? 0.682 3.427 -2.270 1.00 91.81 90 THR A CA 1
ATOM 724 C C . THR A 1 90 ? 1.732 2.619 -1.492 1.00 91.81 90 THR A C 1
ATOM 726 O O . THR A 1 90 ? 1.550 1.423 -1.246 1.00 91.81 90 THR A O 1
ATOM 729 N N . PRO A 1 91 ? 2.888 3.194 -1.104 1.00 90.12 91 PRO A N 1
ATOM 730 C CA . PRO A 1 91 ? 3.988 2.417 -0.530 1.00 90.12 91 PRO A CA 1
ATOM 731 C C . PRO A 1 91 ? 3.616 1.743 0.784 1.00 90.12 91 PRO A C 1
ATOM 733 O O . PRO A 1 91 ? 4.158 0.693 1.106 1.00 90.12 91 PRO A O 1
ATOM 736 N N . PHE A 1 92 ? 2.681 2.323 1.528 1.00 86.94 92 PHE A N 1
ATOM 737 C CA . PHE A 1 92 ? 2.201 1.802 2.795 1.00 86.94 92 PHE A CA 1
ATOM 738 C C . PHE A 1 92 ? 0.677 1.793 2.802 1.00 86.94 92 PHE A C 1
ATOM 740 O O . PHE A 1 92 ? 0.063 2.803 2.471 1.00 86.94 92 PHE A O 1
ATOM 747 N N . ASP A 1 93 ? 0.089 0.679 3.220 1.00 88.00 93 ASP A N 1
ATOM 748 C CA . ASP A 1 93 ? -1.344 0.583 3.488 1.00 88.00 93 ASP A CA 1
ATOM 749 C C . ASP A 1 93 ? -1.582 -0.016 4.876 1.00 88.00 93 ASP A C 1
ATOM 751 O O . ASP A 1 93 ? -0.729 -0.730 5.405 1.00 88.00 93 ASP A O 1
ATOM 755 N N . THR A 1 94 ? -2.731 0.266 5.486 1.00 84.38 94 THR A N 1
ATOM 756 C CA . THR A 1 94 ? -3.104 -0.343 6.767 1.00 84.38 94 THR A CA 1
ATOM 757 C C . THR A 1 94 ? -3.196 -1.866 6.701 1.00 84.38 94 THR A C 1
ATOM 759 O O . THR A 1 94 ? -2.829 -2.515 7.682 1.00 84.38 94 THR A O 1
ATOM 762 N N . GLU A 1 95 ? -3.582 -2.432 5.556 1.00 86.50 95 GLU A N 1
ATOM 763 C CA . GLU A 1 95 ? -3.614 -3.882 5.325 1.00 86.50 95 GLU A CA 1
ATOM 764 C C . GLU A 1 95 ? -2.220 -4.522 5.424 1.00 86.50 95 GLU A C 1
ATOM 766 O O . GLU A 1 95 ? -2.094 -5.693 5.787 1.00 86.50 95 GLU A O 1
ATOM 771 N N . ASP A 1 96 ? -1.145 -3.754 5.188 1.00 89.50 96 ASP A N 1
ATOM 772 C CA . ASP A 1 96 ? 0.227 -4.239 5.377 1.00 89.50 96 ASP A CA 1
ATOM 773 C C . ASP A 1 96 ? 0.441 -4.671 6.840 1.00 89.50 96 ASP A C 1
ATOM 775 O O . ASP A 1 96 ? 1.034 -5.716 7.112 1.00 89.50 96 ASP A O 1
ATOM 779 N N . LEU A 1 97 ? -0.078 -3.900 7.800 1.00 87.38 97 LEU A N 1
ATOM 780 C CA . LEU A 1 97 ? 0.074 -4.228 9.217 1.00 87.38 97 LEU A CA 1
ATOM 781 C C . LEU A 1 97 ? -0.717 -5.487 9.601 1.00 87.38 97 LEU A C 1
ATOM 783 O O . LEU A 1 97 ? -0.279 -6.246 10.467 1.00 87.38 97 LEU A O 1
ATOM 787 N N . ASP A 1 98 ? -1.848 -5.735 8.941 1.00 88.06 98 ASP A N 1
ATOM 788 C CA . ASP A 1 98 ? -2.646 -6.948 9.141 1.00 88.06 98 ASP A CA 1
ATOM 789 C C . ASP A 1 98 ? -1.941 -8.184 8.568 1.00 88.06 98 ASP A C 1
ATOM 791 O O . ASP A 1 98 ? -1.918 -9.244 9.206 1.00 88.06 98 ASP A O 1
ATOM 795 N N . LEU A 1 99 ? -1.291 -8.037 7.407 1.00 90.44 99 LEU A N 1
ATOM 796 C CA . LEU A 1 99 ? -0.432 -9.070 6.826 1.00 90.44 99 LEU A CA 1
ATOM 797 C C . LEU A 1 99 ? 0.773 -9.370 7.719 1.00 90.44 99 LEU A C 1
ATOM 799 O O . LEU A 1 99 ? 1.123 -10.537 7.898 1.00 90.44 99 LEU A O 1
ATOM 803 N N . GLU A 1 100 ? 1.404 -8.344 8.294 1.00 90.75 100 GLU A N 1
ATOM 804 C CA . GLU A 1 100 ? 2.516 -8.527 9.229 1.00 90.75 100 GLU A CA 1
ATOM 805 C C . GLU A 1 100 ? 2.056 -9.250 10.498 1.00 90.75 100 GLU A C 1
ATOM 807 O O . GLU A 1 100 ? 2.716 -10.191 10.945 1.00 90.75 100 GLU A O 1
ATOM 812 N N . LEU A 1 101 ? 0.902 -8.862 11.045 1.00 88.06 101 LEU A N 1
ATOM 813 C CA . LEU A 1 101 ? 0.348 -9.467 12.252 1.00 88.06 101 LEU A CA 1
ATOM 814 C C . LEU A 1 101 ? -0.033 -10.939 12.044 1.00 88.06 101 LEU A C 1
ATOM 816 O O . LEU A 1 101 ? 0.181 -11.753 12.944 1.00 88.06 101 LEU A O 1
ATOM 820 N N . SER A 1 102 ? -0.586 -11.269 10.876 1.00 89.75 102 SER A N 1
ATOM 821 C CA . SER A 1 102 ? -1.133 -12.601 10.582 1.00 89.75 102 SER A CA 1
ATOM 822 C C . SER A 1 102 ? -0.088 -13.565 10.016 1.00 89.75 102 SER A C 1
ATOM 824 O O . SER A 1 102 ? -0.083 -14.744 10.362 1.00 89.75 102 SER A O 1
ATOM 826 N N . PHE A 1 103 ? 0.813 -13.071 9.162 1.00 89.88 103 PHE A N 1
ATOM 827 C CA . PHE A 1 103 ? 1.720 -13.898 8.354 1.00 89.88 103 PHE A CA 1
ATOM 828 C C . PHE A 1 103 ? 3.191 -13.463 8.431 1.00 89.88 103 PHE A C 1
ATOM 830 O O . PHE A 1 103 ? 4.048 -14.054 7.767 1.00 89.88 103 PHE A O 1
ATOM 837 N N . GLY A 1 104 ? 3.499 -12.431 9.218 1.00 90.12 104 GLY A N 1
ATOM 838 C CA . GLY A 1 104 ? 4.851 -11.935 9.447 1.00 90.12 104 GLY A CA 1
ATOM 839 C C . GLY A 1 104 ? 5.380 -10.964 8.385 1.00 90.12 104 GLY A C 1
ATOM 840 O O . GLY A 1 104 ? 4.840 -10.795 7.287 1.00 90.12 104 GLY A O 1
ATOM 841 N N . LEU A 1 105 ? 6.519 -10.346 8.713 1.00 88.94 105 LEU A N 1
ATOM 842 C CA . LEU A 1 105 ? 7.164 -9.288 7.926 1.00 88.94 105 LEU A CA 1
ATOM 843 C C . LEU A 1 105 ? 7.459 -9.696 6.474 1.00 88.94 105 LEU A C 1
ATOM 845 O O . LEU A 1 105 ? 7.358 -8.885 5.553 1.00 88.94 105 LEU A O 1
ATOM 849 N N . ALA A 1 106 ? 7.849 -10.953 6.247 1.00 89.00 106 ALA A N 1
ATOM 850 C CA . ALA A 1 106 ? 8.192 -11.423 4.911 1.00 89.00 106 ALA A CA 1
ATOM 851 C C . ALA A 1 106 ? 6.992 -11.375 3.955 1.00 89.00 106 ALA A C 1
ATOM 853 O O . ALA A 1 106 ? 7.175 -10.989 2.796 1.00 89.00 106 ALA A O 1
ATOM 854 N N . THR A 1 107 ? 5.802 -11.715 4.449 1.00 90.56 107 THR A N 1
ATOM 855 C CA . THR A 1 107 ? 4.547 -11.710 3.692 1.00 90.56 107 THR A CA 1
ATOM 856 C C . THR A 1 107 ? 4.073 -10.286 3.442 1.00 90.56 107 THR A C 1
ATOM 858 O O . THR A 1 107 ? 3.802 -9.943 2.294 1.00 90.56 107 THR A O 1
ATOM 861 N N . MET A 1 108 ? 4.113 -9.420 4.462 1.00 92.50 108 MET A N 1
ATOM 862 C CA . MET A 1 108 ? 3.833 -7.988 4.300 1.00 92.50 108 MET A CA 1
ATOM 863 C C . MET A 1 108 ? 4.709 -7.357 3.206 1.00 92.50 108 MET A C 1
ATOM 865 O O . MET A 1 108 ? 4.204 -6.713 2.288 1.00 92.50 108 MET A O 1
ATOM 869 N N . GLN A 1 109 ? 6.032 -7.562 3.258 1.00 91.56 109 GLN A N 1
ATOM 870 C CA . GLN A 1 109 ? 6.948 -6.994 2.259 1.00 91.56 109 GLN A CA 1
ATOM 871 C C . GLN A 1 109 ? 6.659 -7.510 0.840 1.00 91.56 109 GLN A C 1
ATOM 873 O O . GLN A 1 109 ? 6.857 -6.780 -0.129 1.00 91.56 109 GLN A O 1
ATOM 878 N N . ARG A 1 110 ? 6.196 -8.759 0.701 1.00 89.88 110 ARG A N 1
ATOM 879 C CA . ARG A 1 110 ? 5.784 -9.324 -0.591 1.00 89.88 110 ARG A CA 1
ATOM 880 C C . ARG A 1 110 ? 4.464 -8.720 -1.078 1.00 89.88 110 ARG A C 1
ATOM 882 O O . ARG A 1 110 ? 4.400 -8.358 -2.247 1.00 89.88 110 ARG A O 1
ATOM 889 N N . GLY A 1 111 ? 3.469 -8.565 -0.204 1.00 91.12 111 GLY A N 1
ATOM 890 C CA . GLY A 1 111 ? 2.202 -7.898 -0.527 1.00 91.12 111 GLY A CA 1
ATOM 891 C C . GLY A 1 111 ? 2.428 -6.474 -1.033 1.00 91.12 111 GLY A C 1
ATOM 892 O O . GLY A 1 111 ? 1.968 -6.118 -2.114 1.00 91.12 111 GLY A O 1
ATOM 893 N N . ARG A 1 112 ? 3.276 -5.706 -0.339 1.00 92.00 112 ARG A N 1
ATOM 894 C CA . ARG A 1 112 ? 3.685 -4.361 -0.770 1.00 92.00 112 ARG A CA 1
ATOM 895 C C . ARG A 1 112 ? 4.335 -4.350 -2.152 1.00 92.00 112 ARG A C 1
ATOM 897 O O . ARG A 1 112 ? 3.996 -3.511 -2.980 1.00 92.00 112 ARG A O 1
ATOM 904 N N . LEU A 1 113 ? 5.266 -5.272 -2.409 1.00 91.69 113 LEU A N 1
ATOM 905 C CA . LEU A 1 113 ? 5.918 -5.381 -3.718 1.00 91.69 113 LEU A CA 1
ATOM 906 C C . LEU A 1 113 ? 4.902 -5.643 -4.832 1.00 91.69 113 LEU A C 1
ATOM 908 O O . LEU A 1 113 ? 4.966 -4.985 -5.869 1.00 91.69 113 LEU A O 1
ATOM 912 N N . LEU A 1 114 ? 3.979 -6.582 -4.611 1.00 91.06 114 LEU A N 1
ATOM 913 C CA . LEU A 1 114 ? 2.933 -6.916 -5.575 1.00 91.06 114 LEU A CA 1
ATOM 914 C C . LEU A 1 114 ? 2.009 -5.724 -5.827 1.00 91.06 114 LEU A C 1
ATOM 916 O O . LEU A 1 114 ? 1.810 -5.376 -6.988 1.00 91.06 114 LEU A O 1
ATOM 920 N N . ARG A 1 115 ? 1.574 -5.025 -4.768 1.00 92.19 115 ARG A N 1
ATOM 921 C CA . ARG A 1 115 ? 0.774 -3.797 -4.887 1.00 92.19 115 ARG A CA 1
ATOM 922 C C . ARG A 1 115 ? 1.459 -2.760 -5.780 1.00 92.19 115 ARG A C 1
ATOM 924 O O . ARG A 1 115 ? 0.832 -2.239 -6.691 1.00 92.19 115 ARG A O 1
ATOM 931 N N . MET A 1 116 ? 2.757 -2.495 -5.590 1.00 91.81 116 MET A N 1
ATOM 932 C CA . MET A 1 116 ? 3.476 -1.495 -6.409 1.00 91.81 116 MET A CA 1
ATOM 933 C C . MET A 1 116 ? 3.563 -1.893 -7.883 1.00 91.81 116 MET A C 1
ATOM 935 O O . MET A 1 116 ? 3.457 -1.047 -8.776 1.00 91.81 116 MET A O 1
ATOM 939 N N . ILE A 1 117 ? 3.784 -3.180 -8.147 1.00 89.75 117 ILE A N 1
ATOM 940 C CA . ILE A 1 117 ? 3.841 -3.713 -9.511 1.00 89.75 117 ILE A CA 1
ATOM 941 C C . ILE A 1 117 ? 2.464 -3.591 -10.170 1.00 89.75 117 ILE A C 1
ATOM 943 O O . ILE A 1 117 ? 2.369 -3.155 -11.314 1.00 89.75 117 ILE A O 1
ATOM 947 N N . GLU A 1 118 ? 1.402 -3.928 -9.447 1.00 89.06 118 GLU A N 1
ATOM 948 C CA . GLU A 1 118 ? 0.037 -3.868 -9.956 1.00 89.06 118 GLU A CA 1
ATOM 949 C C . GLU A 1 118 ? -0.427 -2.429 -10.208 1.00 89.06 118 GLU A C 1
ATOM 951 O O . GLU A 1 118 ? -0.868 -2.116 -11.313 1.00 89.06 118 GLU A O 1
ATOM 956 N N . GLU A 1 119 ? -0.256 -1.527 -9.241 1.00 91.06 119 GLU A N 1
ATOM 957 C CA . GLU A 1 119 ? -0.655 -0.119 -9.368 1.00 91.06 119 GLU A CA 1
ATOM 958 C C . GLU A 1 119 ? 0.031 0.568 -10.557 1.00 91.06 119 GLU A C 1
ATOM 960 O O . GLU A 1 119 ? -0.593 1.359 -11.272 1.00 91.06 119 GLU A O 1
ATOM 965 N N . THR A 1 120 ? 1.311 0.265 -10.800 1.00 90.25 120 THR A N 1
ATOM 966 C CA . THR A 1 120 ? 2.027 0.804 -11.967 1.00 90.25 120 THR A CA 1
ATOM 967 C C . THR A 1 120 ? 1.540 0.207 -13.271 1.00 90.25 120 THR A C 1
ATOM 969 O O . THR A 1 120 ? 1.301 0.947 -14.228 1.00 90.25 120 THR A O 1
ATOM 972 N N . TYR A 1 121 ? 1.305 -1.102 -13.294 1.00 87.06 121 TYR A N 1
ATOM 973 C CA . TYR A 1 121 ? 0.778 -1.783 -14.466 1.00 87.06 121 TYR A CA 1
ATOM 974 C C . TYR A 1 121 ? -0.621 -1.276 -14.856 1.00 87.06 121 TYR A C 1
ATOM 976 O O . TYR A 1 121 ? -0.898 -1.029 -16.038 1.00 87.06 121 TYR A O 1
ATOM 984 N N . GLN A 1 122 ? -1.496 -1.052 -13.871 1.00 87.62 122 GLN A N 1
ATOM 985 C CA . GLN A 1 122 ? -2.822 -0.458 -14.065 1.00 87.62 122 GLN A CA 1
ATOM 986 C C . GLN A 1 122 ? -2.736 0.962 -14.645 1.00 87.62 122 GLN A C 1
ATOM 988 O O . GLN A 1 122 ? -3.570 1.343 -15.462 1.00 87.62 122 GLN A O 1
ATOM 993 N N . GLN A 1 123 ? -1.688 1.717 -14.307 1.00 88.94 123 GLN A N 1
ATOM 994 C CA . GLN A 1 123 ? -1.432 3.064 -14.831 1.00 88.94 123 GLN A CA 1
ATOM 995 C C . GLN A 1 123 ? -0.627 3.092 -16.138 1.00 88.94 123 GLN A C 1
ATOM 997 O O . GLN A 1 123 ? -0.194 4.170 -16.561 1.00 88.94 123 GLN A O 1
ATOM 1002 N N . ASP A 1 124 ? -0.466 1.942 -16.796 1.00 87.81 124 ASP A N 1
ATOM 1003 C CA . ASP A 1 124 ? 0.286 1.784 -18.044 1.00 87.81 124 ASP A CA 1
ATOM 1004 C C . ASP A 1 124 ? 1.734 2.290 -17.922 1.00 87.81 124 ASP A C 1
ATOM 1006 O O . ASP A 1 124 ? 2.207 3.134 -18.685 1.00 87.81 124 ASP A O 1
ATOM 1010 N N . ALA A 1 125 ? 2.432 1.820 -16.889 1.00 88.81 125 ALA A N 1
ATOM 1011 C CA . ALA A 1 125 ? 3.829 2.140 -16.635 1.00 88.81 125 ALA A CA 1
ATOM 1012 C C . ALA A 1 125 ? 4.547 0.991 -15.912 1.00 88.81 125 ALA A C 1
ATOM 1014 O O . ALA A 1 125 ? 3.911 0.122 -15.318 1.00 88.81 125 ALA A O 1
ATOM 1015 N N . LEU A 1 126 ? 5.882 0.996 -15.937 1.00 88.69 126 LEU A N 1
ATOM 1016 C CA . LEU A 1 126 ? 6.720 -0.030 -15.311 1.00 88.69 126 LEU A CA 1
ATOM 1017 C C . LEU A 1 126 ? 7.763 0.580 -14.369 1.00 88.69 126 LEU A C 1
ATOM 1019 O O . LEU A 1 126 ? 8.433 1.563 -14.699 1.00 88.69 126 LEU A O 1
ATOM 1023 N N . LEU A 1 127 ? 7.956 -0.053 -13.207 1.00 87.62 127 LEU A N 1
ATOM 1024 C CA . LEU A 1 127 ? 9.009 0.315 -12.257 1.00 87.62 127 LEU A CA 1
ATOM 1025 C C . LEU A 1 127 ? 10.297 -0.468 -12.494 1.00 87.62 127 LEU A C 1
ATOM 1027 O O . LEU A 1 127 ? 10.315 -1.699 -12.592 1.00 87.62 127 LEU A O 1
ATOM 1031 N N . SER A 1 128 ? 11.417 0.249 -12.474 1.00 86.06 128 SER A N 1
ATOM 1032 C CA . SER A 1 128 ? 12.740 -0.371 -12.427 1.00 86.06 128 SER A CA 1
ATOM 1033 C C . SER A 1 128 ? 12.982 -1.076 -11.086 1.00 86.06 128 SER A C 1
ATOM 1035 O O . SER A 1 128 ? 12.420 -0.723 -10.048 1.00 86.06 128 SER A O 1
ATOM 1037 N N . SER A 1 129 ? 13.884 -2.062 -11.070 1.00 86.19 129 SER A N 1
ATOM 1038 C CA . SER A 1 129 ? 14.272 -2.743 -9.823 1.00 86.19 129 SER A CA 1
ATOM 1039 C C . SER A 1 129 ? 14.871 -1.778 -8.790 1.00 86.19 129 SER A C 1
ATOM 1041 O O . SER A 1 129 ? 14.642 -1.945 -7.598 1.00 86.19 129 SER A O 1
ATOM 1043 N N . LYS A 1 130 ? 15.573 -0.725 -9.237 1.00 86.31 130 LYS A N 1
ATOM 1044 C CA . LYS A 1 130 ? 16.100 0.330 -8.356 1.00 86.31 130 LYS A CA 1
ATOM 1045 C C . LYS A 1 130 ? 14.971 1.105 -7.672 1.00 86.31 130 LYS A C 1
ATOM 1047 O O . LYS A 1 130 ? 15.045 1.343 -6.471 1.00 86.31 130 LYS A O 1
ATOM 1052 N N . GLN A 1 131 ? 13.931 1.466 -8.422 1.00 90.19 131 GLN A N 1
ATOM 1053 C CA . GLN A 1 131 ? 12.762 2.163 -7.884 1.00 90.19 131 GLN A CA 1
ATOM 1054 C C . GLN A 1 131 ? 11.980 1.289 -6.907 1.00 90.19 131 GLN A C 1
ATOM 1056 O O . GLN A 1 131 ? 11.627 1.769 -5.837 1.00 90.19 131 GLN A O 1
ATOM 1061 N N . LEU A 1 132 ? 11.785 0.003 -7.220 1.00 89.62 132 LEU A N 1
ATOM 1062 C CA . LEU A 1 132 ? 11.146 -0.938 -6.293 1.00 89.62 132 LEU A CA 1
ATOM 1063 C C . LEU A 1 132 ? 11.936 -1.100 -4.991 1.00 89.62 132 LEU A C 1
ATOM 1065 O O . LEU A 1 132 ? 11.349 -1.048 -3.913 1.00 89.62 132 LEU A O 1
ATOM 1069 N N . SER A 1 133 ? 13.261 -1.255 -5.077 1.00 90.81 133 SER A N 1
ATOM 1070 C CA . SER A 1 133 ? 14.125 -1.309 -3.892 1.00 90.81 133 SER A CA 1
ATOM 1071 C C . SER A 1 133 ? 14.009 -0.047 -3.040 1.00 90.81 133 SER A C 1
ATOM 1073 O O . SER A 1 133 ? 13.879 -0.151 -1.821 1.00 90.81 133 SER A O 1
ATOM 1075 N N . LEU A 1 134 ? 14.017 1.127 -3.679 1.00 91.00 134 LEU A N 1
ATOM 1076 C CA . LEU A 1 134 ? 13.889 2.413 -2.998 1.00 91.00 134 LEU A CA 1
ATOM 1077 C C . LEU A 1 134 ? 12.529 2.542 -2.303 1.00 91.00 134 LEU A C 1
ATOM 1079 O O . LEU A 1 134 ? 12.479 2.802 -1.105 1.00 91.00 134 LEU A O 1
ATOM 1083 N N . ILE A 1 135 ? 11.433 2.333 -3.036 1.00 90.88 135 ILE A N 1
ATOM 1084 C CA . ILE A 1 135 ? 10.090 2.611 -2.521 1.00 90.88 135 ILE A CA 1
ATOM 1085 C C . ILE A 1 135 ? 9.636 1.600 -1.466 1.00 90.88 135 ILE A C 1
ATOM 1087 O O . ILE A 1 135 ? 8.929 1.956 -0.529 1.00 90.88 135 ILE A O 1
ATOM 1091 N N . CYS A 1 136 ? 10.073 0.345 -1.582 1.00 88.88 136 CYS A N 1
ATOM 1092 C CA . CYS A 1 136 ? 9.747 -0.686 -0.601 1.00 88.88 136 CYS A CA 1
ATOM 1093 C C . CYS A 1 136 ? 10.724 -0.714 0.583 1.00 88.88 136 CYS A C 1
ATOM 1095 O O . CYS A 1 136 ? 10.495 -1.485 1.514 1.00 88.88 136 CYS A O 1
ATOM 1097 N N . ASN A 1 137 ? 11.793 0.093 0.556 1.00 89.31 137 ASN A N 1
ATOM 1098 C CA . ASN A 1 137 ? 12.903 0.040 1.510 1.00 89.31 137 ASN A CA 1
ATOM 1099 C C . ASN A 1 137 ? 13.499 -1.381 1.640 1.00 89.31 137 ASN A C 1
ATOM 1101 O O . ASN A 1 137 ? 13.669 -1.918 2.735 1.00 89.31 137 ASN A O 1
ATOM 1105 N N . ILE A 1 138 ? 13.763 -2.027 0.498 1.00 89.69 138 ILE A N 1
ATOM 1106 C CA . ILE A 1 138 ? 14.301 -3.394 0.423 1.00 89.69 138 ILE A CA 1
ATOM 1107 C C . ILE A 1 138 ? 15.635 -3.364 -0.321 1.00 89.69 138 ILE A C 1
ATOM 1109 O O . ILE A 1 138 ? 15.740 -2.847 -1.436 1.00 89.69 138 ILE A O 1
ATOM 1113 N N . THR A 1 139 ? 16.656 -3.986 0.268 1.00 90.00 139 THR A N 1
ATOM 1114 C CA . THR A 1 139 ? 17.980 -4.088 -0.355 1.00 90.00 139 THR A CA 1
ATOM 1115 C C . THR A 1 139 ? 17.918 -4.867 -1.680 1.00 90.00 139 THR A C 1
ATOM 1117 O O . THR A 1 139 ? 17.107 -5.788 -1.818 1.00 90.00 139 THR A O 1
ATOM 1120 N N . PRO A 1 140 ? 18.779 -4.564 -2.670 1.00 88.00 140 PRO A N 1
ATOM 1121 C CA . PRO A 1 140 ? 18.758 -5.263 -3.958 1.00 88.00 140 PRO A CA 1
ATOM 1122 C C . PRO A 1 140 ? 18.865 -6.802 -3.866 1.00 88.00 140 PRO A C 1
ATOM 1124 O O . PRO A 1 140 ? 18.132 -7.478 -4.591 1.00 88.00 140 PRO A O 1
ATOM 1127 N N . PRO A 1 141 ? 19.695 -7.400 -2.979 1.00 89.12 141 PRO A N 1
ATOM 1128 C CA . PRO A 1 141 ? 19.730 -8.855 -2.801 1.00 89.12 141 PRO A CA 1
ATOM 1129 C C . PRO A 1 141 ? 18.400 -9.428 -2.296 1.00 89.12 141 PRO A C 1
ATOM 1131 O O . PRO A 1 141 ? 17.902 -10.411 -2.845 1.00 89.12 141 PRO A O 1
ATOM 1134 N N . SER A 1 142 ? 17.787 -8.774 -1.306 1.00 87.81 142 SER A N 1
ATOM 1135 C CA . SER A 1 142 ? 16.490 -9.173 -0.755 1.00 87.81 142 SER A CA 1
ATOM 1136 C C . SER A 1 142 ? 15.371 -9.041 -1.784 1.00 87.81 142 SER A C 1
ATOM 1138 O O . SER A 1 142 ? 14.502 -9.908 -1.859 1.00 87.81 142 SER A O 1
ATOM 1140 N N . LEU A 1 143 ? 15.407 -7.996 -2.619 1.00 89.06 143 LEU A N 1
ATOM 1141 C CA . LEU A 1 143 ? 14.463 -7.829 -3.722 1.00 89.06 143 LEU A CA 1
ATOM 1142 C C . LEU A 1 143 ? 14.579 -8.990 -4.718 1.00 89.06 143 LEU A C 1
ATOM 1144 O O . LEU A 1 143 ? 13.565 -9.594 -5.061 1.00 89.06 143 LEU A O 1
ATOM 1148 N N . ARG A 1 144 ? 15.802 -9.345 -5.140 1.00 87.44 144 ARG A N 1
ATOM 1149 C CA . ARG A 1 144 ? 16.031 -10.475 -6.058 1.00 87.44 144 ARG A CA 1
ATOM 1150 C C . ARG A 1 144 ? 15.499 -11.788 -5.493 1.00 87.44 144 ARG A C 1
ATOM 1152 O O . ARG A 1 144 ? 14.740 -12.461 -6.178 1.00 87.44 144 ARG A O 1
ATOM 1159 N N . SER A 1 145 ? 15.823 -12.109 -4.239 1.00 88.69 145 SER A N 1
ATOM 1160 C CA . SER A 1 145 ? 15.335 -13.332 -3.586 1.00 88.69 145 SER A CA 1
ATOM 1161 C C . SER A 1 145 ? 13.802 -13.383 -3.522 1.00 88.69 145 SER A C 1
ATOM 1163 O O . SER A 1 145 ? 13.192 -14.411 -3.809 1.00 88.69 145 SER A O 1
ATOM 1165 N N . ARG A 1 146 ? 13.149 -12.258 -3.204 1.00 87.50 146 ARG A N 1
ATOM 1166 C CA . ARG A 1 146 ? 11.680 -12.175 -3.137 1.00 87.50 146 ARG A CA 1
ATOM 1167 C C . ARG A 1 146 ? 11.016 -12.343 -4.502 1.00 87.50 146 ARG A C 1
ATOM 1169 O O . ARG A 1 146 ? 9.995 -13.026 -4.583 1.00 87.50 146 ARG A O 1
ATOM 1176 N N . LEU A 1 147 ? 11.592 -11.738 -5.542 1.00 86.12 147 LEU A N 1
ATOM 1177 C CA . LEU A 1 147 ? 11.124 -11.874 -6.923 1.00 86.12 147 LEU A CA 1
ATOM 1178 C C . LEU A 1 147 ? 11.346 -13.292 -7.459 1.00 86.12 147 LEU A C 1
ATOM 1180 O O . LEU A 1 147 ? 10.462 -13.828 -8.116 1.00 86.12 147 LEU A O 1
ATOM 1184 N N . GLN A 1 148 ? 12.470 -13.930 -7.130 1.00 86.44 148 GLN A N 1
ATOM 1185 C CA . GLN A 1 148 ? 12.727 -15.323 -7.499 1.00 86.44 148 GLN A CA 1
ATOM 1186 C C . GLN A 1 148 ? 11.665 -16.256 -6.912 1.00 86.44 148 GLN A C 1
ATOM 1188 O O . GLN A 1 148 ? 11.040 -17.013 -7.646 1.00 86.44 148 GLN A O 1
ATOM 1193 N N . LYS A 1 149 ? 11.363 -16.117 -5.617 1.00 86.31 149 LYS A N 1
ATOM 1194 C CA . LYS A 1 149 ? 10.296 -16.898 -4.979 1.00 86.31 149 LYS A CA 1
ATOM 1195 C C . LYS A 1 149 ? 8.906 -16.629 -5.567 1.00 86.31 149 LYS A C 1
ATOM 1197 O O . LYS A 1 149 ? 7.992 -17.400 -5.313 1.00 86.31 149 LYS A O 1
ATOM 1202 N N . LEU A 1 150 ? 8.676 -15.472 -6.198 1.00 84.62 150 LEU A N 1
ATOM 1203 C CA . LEU A 1 150 ? 7.413 -15.192 -6.899 1.00 84.62 150 LEU A CA 1
ATOM 1204 C C . LEU A 1 150 ? 7.404 -15.906 -8.253 1.00 84.62 150 LEU A C 1
ATOM 1206 O O . LEU A 1 150 ? 6.408 -16.520 -8.613 1.00 84.62 150 LEU A O 1
ATOM 1210 N N . ARG A 1 151 ? 8.545 -15.912 -8.946 1.00 82.94 151 ARG A N 1
ATOM 1211 C CA . ARG A 1 151 ? 8.735 -16.635 -10.206 1.00 82.94 151 ARG A CA 1
ATOM 1212 C C . ARG A 1 151 ? 8.545 -18.143 -10.044 1.00 82.94 151 ARG A C 1
ATOM 1214 O O . ARG A 1 151 ? 7.882 -18.753 -10.869 1.00 82.94 151 ARG A O 1
ATOM 1221 N N . GLU A 1 152 ? 9.054 -18.719 -8.957 1.00 83.75 152 GLU A N 1
ATOM 1222 C CA . GLU A 1 152 ? 8.817 -20.124 -8.576 1.00 83.75 152 GLU A CA 1
ATOM 1223 C C . GLU A 1 152 ? 7.323 -20.439 -8.385 1.00 83.75 152 GLU A C 1
ATOM 1225 O O . GLU A 1 152 ? 6.897 -21.569 -8.585 1.00 83.75 152 GLU A O 1
ATOM 1230 N N . GLN A 1 153 ? 6.515 -19.432 -8.042 1.00 80.44 153 GLN A N 1
ATOM 1231 C CA . GLN A 1 153 ? 5.059 -19.527 -7.897 1.00 80.44 153 GLN A CA 1
ATOM 1232 C C . GLN A 1 153 ? 4.310 -19.190 -9.202 1.00 80.44 153 GLN A C 1
ATOM 1234 O O . GLN A 1 153 ? 3.097 -19.007 -9.180 1.00 80.44 153 GLN A O 1
ATOM 1239 N N . GLY A 1 154 ? 5.018 -19.058 -10.331 1.00 75.88 154 GLY A N 1
ATOM 1240 C CA . GLY A 1 154 ? 4.444 -18.673 -11.625 1.00 75.88 154 GLY A CA 1
ATOM 1241 C C . GLY A 1 154 ? 4.158 -17.174 -11.776 1.00 75.88 154 GLY A C 1
ATOM 1242 O O . GLY A 1 154 ? 3.611 -16.753 -12.792 1.00 75.88 154 GLY A O 1
ATOM 1243 N N . ILE A 1 155 ? 4.540 -16.345 -10.799 1.00 75.25 155 ILE A N 1
ATOM 1244 C CA . ILE A 1 155 ? 4.290 -14.900 -10.805 1.00 75.25 155 ILE A CA 1
ATOM 1245 C C . ILE A 1 155 ? 5.540 -14.178 -11.317 1.00 75.25 155 ILE A C 1
ATOM 1247 O O . ILE A 1 155 ? 6.515 -13.973 -10.587 1.00 75.25 155 ILE A O 1
ATOM 1251 N N . SER A 1 156 ? 5.514 -13.768 -12.584 1.00 67.31 156 SER A N 1
ATOM 1252 C CA . SER A 1 156 ? 6.556 -12.935 -13.189 1.00 67.31 156 SER A CA 1
ATOM 1253 C C . SER A 1 156 ? 6.211 -11.444 -13.079 1.00 67.31 156 SER A C 1
ATOM 1255 O O . SER A 1 156 ? 5.050 -11.033 -13.103 1.00 67.31 156 SER A O 1
ATOM 1257 N N . ARG A 1 157 ? 7.242 -10.603 -12.931 1.00 69.44 157 ARG A N 1
ATOM 1258 C CA . ARG A 1 157 ? 7.088 -9.143 -12.904 1.00 69.44 157 ARG A CA 1
ATOM 1259 C C . ARG A 1 157 ? 7.322 -8.573 -14.308 1.00 69.44 157 ARG A C 1
ATOM 1261 O O . ARG A 1 157 ? 8.415 -8.788 -14.833 1.00 69.44 157 ARG A O 1
ATOM 1268 N N . PRO A 1 158 ? 6.434 -7.714 -14.837 1.00 63.94 158 PRO A N 1
ATOM 1269 C CA . PRO A 1 158 ? 6.770 -6.887 -15.988 1.00 63.94 158 PRO A CA 1
ATOM 1270 C C . PRO A 1 158 ? 7.792 -5.814 -15.564 1.00 63.94 158 PRO A C 1
ATOM 1272 O O . PRO A 1 158 ? 7.526 -4.983 -14.696 1.00 63.94 158 PRO A O 1
ATOM 1275 N N . GLY A 1 159 ? 9.010 -5.873 -16.107 1.00 59.81 159 GLY A N 1
ATOM 1276 C CA . GLY A 1 159 ? 10.103 -4.956 -15.769 1.00 59.81 159 GLY A CA 1
ATOM 1277 C C . GLY A 1 159 ? 10.668 -4.252 -17.006 1.00 59.81 159 GLY A C 1
ATOM 1278 O O . GLY A 1 159 ? 10.760 -4.877 -18.061 1.00 59.81 159 GLY A O 1
ATOM 1279 N N . PRO A 1 160 ? 11.089 -2.978 -16.904 1.00 52.03 160 PRO A N 1
ATOM 1280 C CA . PRO A 1 160 ? 11.698 -2.282 -18.032 1.00 52.03 160 PRO A CA 1
ATOM 1281 C C . PRO A 1 160 ? 13.037 -2.940 -18.394 1.00 52.03 160 PRO A C 1
ATOM 1283 O O . PRO A 1 160 ? 13.865 -3.197 -17.516 1.00 52.03 160 PRO A O 1
ATOM 1286 N N . GLY A 1 161 ? 13.263 -3.203 -19.682 1.00 45.94 161 GLY A N 1
ATOM 1287 C CA . GLY A 1 161 ? 14.504 -3.810 -20.180 1.00 45.94 161 GLY A CA 1
ATOM 1288 C C . GLY A 1 161 ? 14.625 -5.334 -20.036 1.00 45.94 161 GLY A C 1
ATOM 1289 O O . GLY A 1 161 ? 15.613 -5.888 -20.509 1.00 45.94 161 GLY A O 1
ATOM 1290 N N . THR A 1 162 ? 13.673 -6.018 -19.392 1.00 48.34 162 THR A N 1
ATOM 1291 C CA . THR A 1 162 ? 13.662 -7.486 -19.275 1.00 48.34 162 THR A CA 1
ATOM 1292 C C . THR A 1 162 ? 12.550 -8.055 -20.143 1.00 48.34 162 THR A C 1
ATOM 1294 O O . THR A 1 162 ? 11.390 -8.032 -19.741 1.00 48.34 162 THR A O 1
ATOM 1297 N N . PHE A 1 163 ? 12.910 -8.556 -21.325 1.00 37.84 163 PHE A N 1
ATOM 1298 C CA . PHE A 1 163 ? 12.066 -9.464 -22.097 1.00 37.84 163 PHE A CA 1
ATOM 1299 C C . PHE A 1 163 ? 12.307 -10.867 -21.531 1.00 37.84 163 PHE A C 1
ATOM 1301 O O . PHE A 1 163 ? 13.172 -11.600 -21.995 1.00 37.84 163 PHE A O 1
ATOM 1308 N N . GLU A 1 164 ? 11.643 -11.201 -20.429 1.00 42.97 164 GLU A N 1
ATOM 1309 C CA . GLU A 1 164 ? 11.453 -12.611 -20.098 1.00 42.97 164 GLU A CA 1
ATOM 1310 C C . GLU A 1 164 ? 10.068 -12.966 -20.625 1.00 42.97 164 GLU A C 1
ATOM 1312 O O . GLU A 1 164 ? 9.067 -12.455 -20.118 1.00 42.97 164 GLU A O 1
ATOM 1317 N N . GLU A 1 165 ? 10.025 -13.802 -21.665 1.00 36.72 165 GLU A N 1
ATOM 1318 C CA . GLU A 1 165 ? 8.839 -14.553 -22.076 1.00 36.72 165 GLU A CA 1
ATOM 1319 C C . GLU A 1 165 ? 8.429 -15.474 -20.915 1.00 36.72 165 GLU A C 1
ATOM 1321 O O . GLU A 1 165 ? 8.713 -16.667 -20.881 1.00 36.72 165 GLU A O 1
ATOM 1326 N N . GLY A 1 166 ? 7.826 -14.891 -19.883 1.00 37.97 166 GLY A N 1
ATOM 1327 C CA . GLY A 1 166 ? 6.925 -15.617 -19.005 1.00 37.97 166 GLY A CA 1
ATOM 1328 C C . GLY A 1 166 ? 5.579 -15.761 -19.711 1.00 37.97 166 GLY A C 1
ATOM 1329 O O . GLY A 1 166 ? 5.280 -14.953 -20.598 1.00 37.97 166 GLY A O 1
ATOM 1330 N N . PRO A 1 167 ? 4.751 -16.749 -19.322 1.00 34.59 167 PRO A N 1
ATOM 1331 C CA . PRO A 1 167 ? 3.390 -16.828 -19.833 1.00 34.59 167 PRO A CA 1
ATOM 1332 C C . PRO A 1 167 ? 2.721 -15.469 -19.617 1.00 34.59 167 PRO A C 1
ATOM 1334 O O . PRO A 1 167 ? 3.092 -14.736 -18.693 1.00 34.59 167 PRO A O 1
ATOM 1337 N N . SER A 1 168 ? 1.793 -15.124 -20.511 1.00 38.81 168 SER A N 1
ATOM 1338 C CA . SER A 1 168 ? 0.938 -13.934 -20.448 1.00 38.81 168 SER A CA 1
ATOM 1339 C C . SER A 1 168 ? 0.704 -13.452 -19.011 1.00 38.81 168 SER A C 1
ATOM 1341 O O . SER A 1 168 ? 0.528 -14.303 -18.131 1.00 38.81 168 SER A O 1
ATOM 1343 N N . PRO A 1 169 ? 0.646 -12.129 -18.754 1.00 44.25 169 PRO A N 1
ATOM 1344 C CA . PRO A 1 169 ? 0.463 -11.618 -17.399 1.00 44.25 169 PRO A CA 1
ATOM 1345 C C . PRO A 1 169 ? -0.671 -12.386 -16.712 1.00 44.25 169 PRO A C 1
ATOM 1347 O O . PRO A 1 169 ? -1.676 -12.669 -17.350 1.00 44.25 169 PRO A O 1
ATOM 1350 N N . TRP A 1 170 ? -0.471 -12.776 -15.454 1.00 46.66 170 TRP A N 1
ATOM 1351 C CA . TRP A 1 170 ? -1.247 -13.748 -14.657 1.00 46.66 170 TRP A CA 1
ATOM 1352 C C . TRP A 1 170 ? -2.782 -13.547 -14.600 1.00 46.66 170 TRP A C 1
ATOM 1354 O O . TRP A 1 170 ? -3.479 -14.339 -13.979 1.00 46.66 170 TRP A O 1
ATOM 1364 N N . TRP A 1 171 ? -3.324 -12.531 -15.271 1.00 44.81 171 TRP A N 1
ATOM 1365 C CA . TRP A 1 171 ? -4.744 -12.334 -15.569 1.00 44.81 171 TRP A CA 1
ATOM 1366 C C . TRP A 1 171 ? -5.194 -12.899 -16.941 1.00 44.81 171 TRP A C 1
ATOM 1368 O O . TRP A 1 171 ? -6.367 -12.787 -17.282 1.00 44.81 171 TRP A O 1
ATOM 1378 N N . TYR A 1 172 ? -4.301 -13.533 -17.712 1.00 32.66 172 TYR A N 1
ATOM 1379 C CA . TYR A 1 172 ? -4.578 -14.189 -19.004 1.00 32.66 172 TYR A CA 1
ATOM 1380 C C . TYR A 1 172 ? -4.347 -15.711 -18.980 1.00 32.66 172 TYR A C 1
ATOM 1382 O O . TYR A 1 172 ? -4.040 -16.320 -20.000 1.00 32.66 172 TYR A O 1
ATOM 1390 N N . ALA A 1 173 ? -4.532 -16.369 -17.836 1.00 31.20 173 ALA A N 1
ATOM 1391 C CA . ALA A 1 173 ? -4.916 -17.775 -17.884 1.00 31.20 173 ALA A CA 1
ATOM 1392 C C . ALA A 1 173 ? -6.427 -17.800 -18.159 1.00 31.20 173 ALA A C 1
ATOM 1394 O O . ALA A 1 173 ? -7.186 -17.423 -17.261 1.00 31.20 173 ALA A O 1
ATOM 1395 N N . PRO A 1 174 ? -6.913 -18.192 -19.356 1.00 31.06 174 PRO A N 1
ATOM 1396 C CA . PRO A 1 174 ? -8.301 -18.595 -19.442 1.00 31.06 174 PRO A CA 1
ATOM 1397 C C . PRO A 1 174 ? -8.439 -19.743 -18.443 1.00 31.06 174 PRO A C 1
ATOM 1399 O O . PRO A 1 174 ? -7.762 -20.765 -18.553 1.00 31.06 174 PRO A O 1
ATOM 1402 N N . LEU A 1 175 ? -9.272 -19.551 -17.420 1.00 30.92 175 LEU A N 1
ATOM 1403 C CA . LEU A 1 175 ? -9.886 -20.672 -16.730 1.00 30.92 175 LEU A CA 1
ATOM 1404 C C . LEU A 1 175 ? -10.412 -21.578 -17.846 1.00 30.92 175 LEU A C 1
ATOM 1406 O O . LEU A 1 175 ? -11.356 -21.204 -18.538 1.00 30.92 175 LEU A O 1
ATOM 1410 N N . HIS A 1 176 ? -9.751 -22.712 -18.083 1.00 34.44 176 HIS A N 1
ATOM 1411 C CA . HIS A 1 176 ? -10.227 -23.753 -18.983 1.00 34.44 176 HIS A CA 1
ATOM 1412 C C . HIS A 1 176 ? -11.478 -24.381 -18.351 1.00 34.44 176 HIS A C 1
ATOM 1414 O O . HIS A 1 176 ? -11.460 -25.499 -17.850 1.00 34.44 176 HIS A O 1
ATOM 1420 N N . LEU A 1 177 ? -12.573 -23.625 -18.345 1.00 33.31 177 LEU A N 1
ATOM 1421 C CA . LEU A 1 177 ? -13.924 -24.149 -18.385 1.00 33.31 177 LEU A CA 1
ATOM 1422 C C . LEU A 1 177 ? -14.272 -24.192 -19.867 1.00 33.31 177 LEU A C 1
ATOM 1424 O O . LEU A 1 177 ? -14.287 -23.169 -20.550 1.00 33.31 177 LEU A O 1
ATOM 1428 N N . GLY A 1 178 ? -14.381 -25.417 -20.372 1.00 37.22 178 GLY A N 1
ATOM 1429 C CA . GLY A 1 178 ? -14.376 -25.713 -21.791 1.00 37.22 178 GLY A CA 1
ATOM 1430 C C . GLY A 1 178 ? -15.431 -24.943 -22.570 1.00 37.22 178 GLY A C 1
ATOM 1431 O O . GLY A 1 178 ? -16.610 -25.054 -22.279 1.00 37.22 178 GLY A O 1
ATOM 1432 N N . HIS A 1 179 ? -14.988 -24.245 -23.609 1.00 32.00 179 HIS A N 1
ATOM 1433 C CA . HIS A 1 179 ? -15.713 -24.070 -24.860 1.00 32.00 179 HIS A CA 1
ATOM 1434 C C . HIS A 1 179 ? -14.676 -23.905 -25.987 1.00 32.00 179 HIS A C 1
ATOM 1436 O O . HIS A 1 179 ? -13.548 -23.492 -25.734 1.00 32.00 179 HIS A O 1
ATOM 1442 N N . GLY A 1 180 ? -15.039 -24.368 -27.187 1.00 30.17 180 GLY A N 1
ATOM 1443 C CA . GLY A 1 180 ? -14.159 -24.712 -28.312 1.00 30.17 180 GLY A CA 1
ATOM 1444 C C . GLY A 1 180 ? -13.269 -23.597 -28.894 1.00 30.17 180 GLY A C 1
ATOM 1445 O O . GLY A 1 180 ? -13.268 -22.465 -28.417 1.00 30.17 180 GLY A O 1
ATOM 1446 N N . PRO A 1 181 ? -12.486 -23.919 -29.943 1.00 30.59 181 PRO A N 1
ATOM 1447 C CA . PRO A 1 181 ? -11.473 -23.021 -30.485 1.00 30.59 181 PRO A CA 1
ATOM 1448 C C . PRO A 1 181 ? -12.132 -21.825 -31.183 1.00 30.59 181 PRO A C 1
ATOM 1450 O O . PRO A 1 181 ? -13.011 -22.001 -32.026 1.00 30.59 181 PRO A O 1
ATOM 1453 N N . LEU A 1 182 ? -11.694 -20.608 -30.853 1.00 36.53 182 LEU A N 1
ATOM 1454 C CA . LEU A 1 182 ? -12.042 -19.401 -31.606 1.00 36.53 182 LEU A CA 1
ATOM 1455 C C . LEU A 1 182 ? -11.033 -19.148 -32.746 1.00 36.53 182 LEU A C 1
ATOM 1457 O O . LEU A 1 182 ? -9.886 -19.593 -32.662 1.00 36.53 182 LEU A O 1
ATOM 1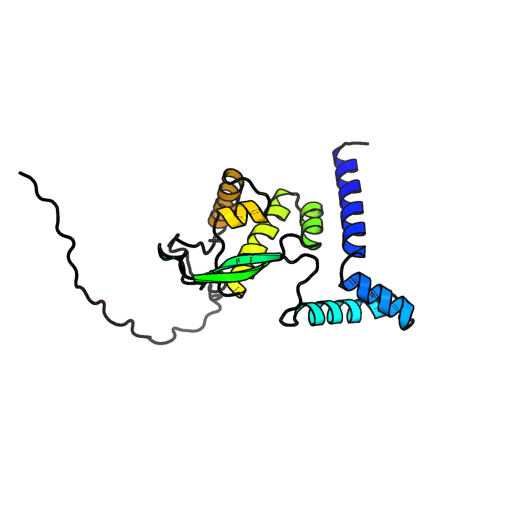461 N N . PRO A 1 183 ? -11.477 -18.493 -33.837 1.00 36.28 183 PRO A N 1
ATOM 1462 C CA . PRO A 1 183 ? -10.896 -18.625 -35.169 1.00 36.28 183 PRO A CA 1
ATOM 1463 C C . PRO A 1 183 ? -9.676 -17.726 -35.396 1.00 36.28 183 PRO A C 1
ATOM 1465 O O . PRO A 1 183 ? -9.452 -16.739 -34.698 1.00 36.28 183 PRO A O 1
ATOM 1468 N N . GLY A 1 184 ? -8.896 -18.099 -36.413 1.00 42.88 184 GLY A N 1
ATOM 1469 C CA . GLY A 1 184 ? -7.610 -17.511 -36.766 1.00 42.88 184 GLY A CA 1
ATOM 1470 C C . GLY A 1 184 ? -7.606 -15.989 -36.919 1.00 42.88 184 GLY A C 1
ATOM 1471 O O . GLY A 1 184 ? -8.358 -15.417 -37.704 1.00 42.88 184 GLY A O 1
ATOM 1472 N N . GLY A 1 185 ? -6.665 -15.361 -36.215 1.00 29.70 185 GLY A N 1
ATOM 1473 C CA . GLY A 1 185 ? -6.160 -14.024 -36.498 1.00 29.70 185 GLY A CA 1
ATOM 1474 C C . GLY A 1 185 ? -4.744 -14.145 -37.052 1.00 29.70 185 GLY A C 1
ATOM 1475 O O . GLY A 1 185 ? -3.842 -14.629 -36.374 1.00 29.70 185 GLY A O 1
ATOM 1476 N N . GLN A 1 186 ? -4.580 -13.758 -38.312 1.00 29.91 186 GLN A N 1
ATOM 1477 C CA . GLN A 1 186 ? -3.328 -13.767 -39.06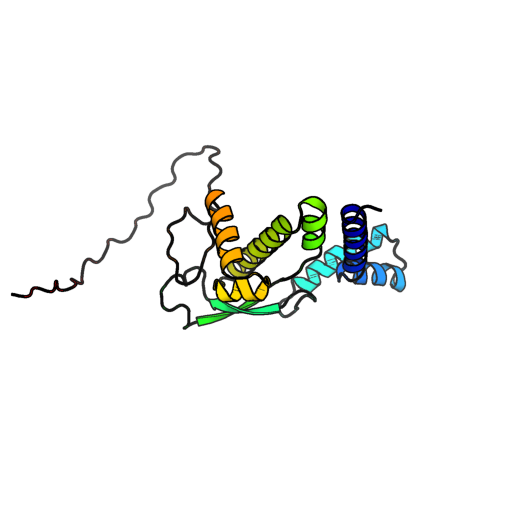0 1.00 29.91 186 GLN A CA 1
ATOM 1478 C C . GLN A 1 186 ? -2.293 -12.840 -38.401 1.00 29.91 186 GLN A C 1
ATOM 1480 O O . GLN A 1 186 ? -2.554 -11.657 -38.191 1.00 29.91 186 GLN A O 1
ATOM 1485 N N . PHE A 1 187 ? -1.102 -13.367 -38.112 1.00 33.97 187 PHE A N 1
ATOM 1486 C CA . PHE A 1 187 ? 0.095 -12.553 -37.902 1.00 33.97 187 PHE A CA 1
ATOM 1487 C C . PHE A 1 187 ? 0.599 -12.056 -39.269 1.00 33.97 187 PHE A C 1
ATOM 1489 O O . PHE A 1 187 ? 0.623 -12.852 -40.212 1.00 33.97 187 PHE A O 1
ATOM 1496 N N . PRO A 1 188 ? 1.015 -10.785 -39.420 1.00 32.53 188 PRO A N 1
ATOM 1497 C CA . PRO A 1 188 ? 1.652 -10.340 -40.655 1.00 32.53 188 PRO A CA 1
ATOM 1498 C C . PRO A 1 188 ? 3.014 -11.042 -40.835 1.00 32.53 188 PRO A C 1
ATOM 1500 O O . PRO A 1 188 ? 3.719 -11.266 -39.845 1.00 32.53 188 PRO A O 1
ATOM 1503 N N . PRO A 1 189 ? 3.391 -11.417 -42.072 1.00 32.81 189 PRO A N 1
ATOM 1504 C CA . PRO A 1 189 ? 4.609 -12.171 -42.338 1.00 32.81 189 PRO A CA 1
ATOM 1505 C C . PRO A 1 189 ? 5.850 -11.312 -42.081 1.00 32.81 189 PRO A C 1
ATOM 1507 O O . PRO A 1 189 ? 5.881 -10.122 -42.388 1.00 32.81 189 PRO A O 1
ATOM 1510 N N . GLY A 1 190 ? 6.866 -11.941 -41.488 1.00 31.55 190 GLY A N 1
ATOM 1511 C CA . GLY A 1 190 ? 8.126 -11.309 -41.125 1.00 31.55 190 GLY A CA 1
ATOM 1512 C C . GLY A 1 190 ? 8.895 -10.787 -42.333 1.00 31.55 190 GLY A C 1
ATOM 1513 O O . GLY A 1 190 ? 9.124 -11.513 -43.299 1.00 31.55 190 GLY A O 1
ATOM 1514 N N . ASP A 1 191 ? 9.341 -9.539 -42.229 1.00 28.86 191 ASP A N 1
ATOM 1515 C CA . ASP A 1 191 ? 10.279 -8.944 -43.167 1.00 28.86 191 ASP A CA 1
ATOM 1516 C C . ASP A 1 191 ? 11.703 -9.384 -42.787 1.00 28.86 191 ASP A C 1
ATOM 1518 O O . ASP A 1 191 ? 12.316 -8.900 -41.829 1.00 28.86 191 ASP A O 1
ATOM 1522 N N . GLN A 1 192 ? 12.193 -10.406 -43.491 1.00 37.91 192 GLN A N 1
ATOM 1523 C CA . GLN A 1 192 ? 13.565 -10.895 -43.405 1.00 37.91 192 GLN A CA 1
ATOM 1524 C C . GLN A 1 192 ? 14.494 -9.998 -44.227 1.00 37.91 192 GLN A C 1
ATOM 1526 O O . GLN A 1 192 ? 14.972 -10.394 -45.285 1.00 37.91 192 GLN A O 1
ATOM 1531 N N . THR A 1 193 ? 14.845 -8.825 -43.715 1.00 35.09 193 THR A N 1
ATOM 1532 C CA . THR A 1 193 ? 16.028 -8.108 -44.205 1.00 35.09 193 THR A CA 1
ATOM 1533 C C . THR A 1 193 ? 16.696 -7.376 -43.057 1.00 35.09 193 THR A C 1
ATOM 1535 O O . THR A 1 193 ? 16.214 -6.349 -42.607 1.00 35.09 193 THR A O 1
ATOM 1538 N N . HIS A 1 194 ? 17.792 -7.935 -42.544 1.00 33.09 194 HIS A N 1
ATOM 1539 C CA . HIS A 1 194 ? 19.105 -7.284 -42.497 1.00 33.09 194 HIS A CA 1
ATOM 1540 C C . HIS A 1 194 ? 20.108 -8.240 -41.836 1.00 33.09 194 HIS A C 1
ATOM 1542 O O . HIS A 1 194 ? 20.076 -8.519 -40.641 1.00 33.09 194 HIS A O 1
ATOM 1548 N N . ARG A 1 195 ? 20.991 -8.774 -42.685 1.00 28.23 195 ARG A N 1
ATOM 1549 C CA . ARG A 1 195 ? 22.140 -9.612 -42.342 1.00 28.23 195 ARG A CA 1
ATOM 1550 C C . ARG A 1 195 ? 23.109 -8.831 -41.445 1.00 28.23 195 ARG A C 1
ATOM 1552 O O . ARG A 1 195 ? 23.582 -7.770 -41.844 1.00 28.23 195 ARG A O 1
ATOM 1559 N N . CYS A 1 196 ? 23.465 -9.387 -40.289 1.00 30.69 196 CYS A N 1
ATOM 1560 C CA . CYS A 1 196 ? 24.703 -9.029 -39.594 1.00 30.69 196 CYS A CA 1
ATOM 1561 C C . CYS A 1 196 ? 25.896 -9.644 -40.354 1.00 30.69 196 CYS A C 1
ATOM 1563 O O . CYS A 1 196 ? 25.839 -10.835 -40.671 1.00 30.69 196 CYS A O 1
ATOM 1565 N N . PRO A 1 197 ? 26.971 -8.893 -40.650 1.00 35.31 197 PRO A N 1
ATOM 1566 C CA . PRO A 1 197 ? 28.179 -9.464 -41.230 1.00 35.31 197 PRO A CA 1
ATOM 1567 C C . PRO A 1 197 ? 28.974 -10.225 -40.161 1.00 35.31 197 PRO A C 1
ATOM 1569 O O . PRO A 1 197 ? 29.281 -9.703 -39.090 1.00 35.31 197 PRO A O 1
ATOM 1572 N N . VAL A 1 198 ? 29.291 -11.480 -40.476 1.00 37.06 198 VAL A N 1
ATOM 1573 C CA . VAL A 1 198 ? 30.202 -12.343 -39.721 1.00 37.06 198 VAL A CA 1
ATOM 1574 C C . VAL A 1 198 ? 31.628 -11.825 -39.918 1.00 37.06 198 VAL A C 1
ATOM 1576 O O . VAL A 1 198 ? 32.088 -11.670 -41.047 1.00 37.06 198 VAL A O 1
ATOM 1579 N N . LEU A 1 199 ? 32.311 -11.550 -38.807 1.00 34.09 199 LEU A N 1
ATOM 1580 C CA . LEU A 1 199 ? 33.751 -11.311 -38.747 1.00 34.09 199 LEU A CA 1
ATOM 1581 C C . LEU A 1 199 ? 34.488 -12.576 -39.207 1.00 34.09 199 LEU A C 1
ATOM 1583 O O . LEU A 1 199 ? 34.464 -13.590 -38.514 1.00 34.09 199 LEU A O 1
ATOM 15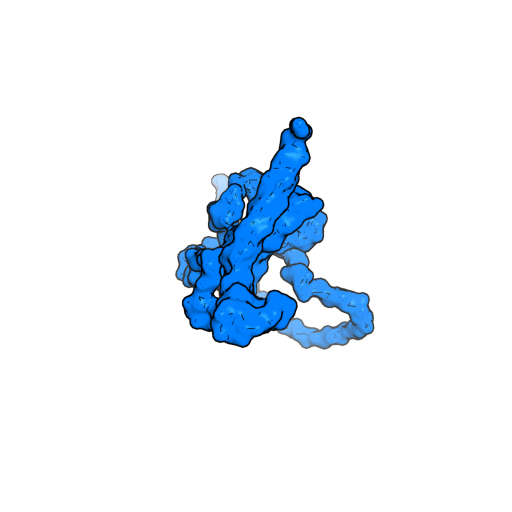87 N N . GLY A 1 200 ? 35.130 -12.506 -40.371 1.00 29.03 200 GLY A N 1
ATOM 1588 C CA . GLY A 1 200 ? 36.147 -13.456 -40.811 1.00 29.03 200 GLY A CA 1
ATOM 1589 C C . GLY A 1 200 ? 37.511 -12.777 -40.760 1.00 29.03 200 GLY A C 1
ATOM 1590 O O . GLY A 1 200 ? 37.720 -11.778 -41.444 1.00 29.03 200 GLY A O 1
ATOM 1591 N N . ALA A 1 201 ? 38.410 -13.304 -39.936 1.00 34.94 201 ALA A N 1
ATOM 1592 C CA . ALA A 1 201 ? 39.839 -13.023 -39.989 1.00 34.94 201 ALA A CA 1
ATOM 1593 C C . ALA A 1 201 ? 40.541 -14.219 -40.655 1.00 34.94 201 ALA A C 1
ATOM 1595 O O . ALA A 1 201 ? 40.163 -15.357 -40.358 1.00 34.94 201 ALA A O 1
ATOM 1596 N N . PRO A 1 202 ? 41.532 -14.000 -41.528 1.00 48.41 202 PRO A N 1
ATOM 1597 C CA . PRO A 1 202 ? 42.713 -14.846 -41.596 1.00 48.41 202 PRO A CA 1
ATOM 1598 C C . PRO A 1 202 ? 43.744 -14.442 -40.530 1.00 48.41 202 PRO A C 1
ATOM 1600 O O . PRO A 1 202 ? 43.877 -13.226 -40.255 1.00 48.41 202 PRO A O 1
#